Protein 9CDT (pdb70)

Nearest PDB structures (foldseek):
  4oq5-assembly3_C  TM=9.871E-01  e=4.484E-19  Homo sapiens
  5if4-assembly2_B  TM=9.761E-01  e=3.347E-19  Homo sapiens
  5c3f-assembly1_A  TM=9.828E-01  e=1.188E-18  Homo sapiens
  8svy-assembly1_A  TM=9.890E-01  e=1.843E-18  Escherichia coli
  4wmw-assembly1_A  TM=9.884E-01  e=2.721E-18  Escherichia coli K-12

Solvent-accessible surface area: 8380 Å² total; per-residue (Å²): 172,59,79,24,63,52,20,0,39,30,0,0,3,16,0,0,77,15,35,14,62,72,64,126,25,129,132,122,43,44,178,50,12,82,23,0,63,115,0,0,93,5,0,51,119,29,0,56,12,28,10,173,115,18,112,123,12,0,85,9,0,11,175,124,35,77,2,97,62,86,108,29,4,149,68,2,27,150,8,2,68,117,12,2,75,73,73,68,44,64,14,36,32,1,4,12,2,2,0,2,2,0,24,0,0,80,47,0,80,108,66,131,55,84,92,5,7,62,33,0,0,76,18,1,0,72,3,2,8,85,40,7,89,106,50,4,91,142,54,176,12,6,82,8,0,23,122,124,48,185,42,117,106,2,29,37,1,0,88,35,16,21,34,180,133,24

InterPro domains:
  IPR002475 Bcl2-like [PS50062] (213-314)
  IPR013281 Apoptosis regulator, Mcl-1 [PR01866] (236-252)
  IPR013281 Apoptosis regulator, Mcl-1 [PR01866] (253-266)
  IPR013281 Apoptosis regulator, Mcl-1 [PR01866] (268-283)
  IPR013281 Apoptosis regulator, Mcl-1 [PR01866] (322-335)
  IPR013281 Apoptosis regulator, Mcl-1 [PR01866] (337-350)
  IPR020717 Apoptosis regulator, Bcl-2, BH1 motif, conserved site [PS01080] (253-272)
  IPR020726 Apoptosis regulator, Bcl-2, BH2 motif, conserved site [PS01258] (305-316)
  IPR020728 Apoptosis regulator, Bcl-2, BH3 motif, conserved site [PS01259] (209-223)
  IPR026298 Bcl-2 family [PR01862] (246-258)
  IPR026298 Bcl-2 family [PR01862] (260-288)
  IPR026298 Bcl-2 family [PR01862] (289-313)
  IPR026298 Bcl-2 family [PTHR11256] (165-340)
  IPR026298 Bcl-2 family [cd06845] (175-318)
  IPR036834 Bcl-2-like superfamily [G3DSA:1.10.437.10] (170-319)
  IPR036834 Bcl-2-like superfamily [SSF56854] (117-348)
  IPR046371 Bcl-2, Bcl-2 homology region 1-3 [PF00452] (213-312)
  IPR046371 Bcl-2, Bcl-2 homology region 1-3 [SM00337] (213-312)

GO terms:
  GO:1903378 positive regulation of oxidative stress-induced neuron intrinsic apoptotic signaling pathway (P, IGI)
  GO:0005634 nucleus (C, IDA)
  GO:0005739 mitochondrion (C, IDA)
  GO:0016020 membrane (C, IDA)
  GO:0034097 response to cytokine (P, IDA)
  GO:0006974 DNA damage response (P, IMP)
  GO:0010507 negative regulation of autophagy (P, IMP)
  GO:0097192 extrinsic apoptotic signaling pathway in absence of ligand (P, IMP)
  GO:0005515 protein binding (F, IPI)
  GO:0005739 mitochondrion (C, HTP)
  GO:0005829 cytosol (C, TAS)
  GO:0043066 negative regulation of apoptotic process (P, IDA)
  GO:0051434 BH3 domain binding (F, IPI)
  GO:0043065 positive regulation of apoptotic process (P, IDA)
  GO:0097136 Bcl-2 family protein complex (C, IDA)
  GO:0005737 cytoplasm (C, TAS)
  GO:0005741 mitochondrial outer membrane (C, TAS)
  GO:0008320 transmembrane protein transporter activity (F, TAS)
  GO:2000811 negative regulation of anoikis (P, IMP)
  GO:2001240 negative regulation of extrinsic apoptotic signaling pathway in absence of ligand (P, IMP)

Structure (mmCIF, N/CA/C/O backbone):
data_9CDT
#
_entry.id   9CDT
#
_cell.length_a   52.484
_cell.length_b   75.366
_cell.length_c   43.371
_cell.angle_alpha   90.000
_cell.angle_beta   90.000
_cell.angle_gamma   90.000
#
_symmetry.space_group_name_H-M   'P 21 21 2'
#
loop_
_entity.id
_entity.type
_entity.pdbx_description
1 polymer 'Induced myeloid leukemia cell differentiation protein Mcl-1'
2 polymer 'MCB_D2 peptide'
3 water water
#
loop_
_atom_site.group_PDB
_atom_site.id
_atom_site.type_symbol
_atom_site.label_atom_id
_atom_site.label_alt_id
_atom_site.label_comp_id
_atom_site.label_asym_id
_atom_site.label_entity_id
_atom_site.label_seq_id
_atom_site.pdbx_PDB_ins_code
_atom_site.Cartn_x
_atom_site.Cartn_y
_atom_site.Cartn_z
_atom_site.occupancy
_atom_site.B_iso_or_equiv
_atom_site.auth_seq_id
_atom_site.auth_comp_id
_atom_site.auth_asym_id
_atom_site.auth_atom_id
_atom_site.pdbx_PDB_model_num
ATOM 1 N N . SER A 1 1 ? 2.04554 5.90225 4.14851 1.000 86.54160 0 SER A N 1
ATOM 2 C CA . SER A 1 1 ? 3.07548 6.93221 4.18876 1.000 83.78678 0 SER A CA 1
ATOM 3 C C . SER A 1 1 ? 3.33998 7.47979 2.79398 1.000 81.30549 0 SER A C 1
ATOM 4 O O . SER A 1 1 ? 4.45097 7.91406 2.48077 1.000 82.45492 0 SER A O 1
ATOM 7 N N . ASP A 1 2 ? 2.31342 7.45181 1.95521 1.000 81.12514 1 ASP A N 1
ATOM 8 C CA . ASP A 1 2 ? 2.39872 7.94871 0.58660 1.000 54.77496 1 ASP A CA 1
ATOM 9 C C . ASP A 1 2 ? 1.68356 9.29286 0.54529 1.000 53.59367 1 ASP A C 1
ATOM 10 O O . ASP A 1 2 ? 0.45910 9.35126 0.39379 1.000 58.02409 1 ASP A O 1
ATOM 15 N N . GLU A 1 3 ? 2.45256 10.37311 0.68547 1.000 62.35668 2 GLU A N 1
ATOM 16 C CA . GLU A 1 3 ? 1.85811 11.70510 0.68518 1.000 53.47440 2 GLU A CA 1
ATOM 17 C C . GLU A 1 3 ? 1.34276 12.07868 -0.69902 1.000 55.49738 2 GLU A C 1
ATOM 18 O O . GLU A 1 3 ? 0.26090 12.66603 -0.82529 1.000 58.28320 2 GLU A O 1
ATOM 24 N N . LEU A 1 4 ? 2.09822 11.75034 -1.75151 1.000 47.55308 3 LEU A N 1
ATOM 25 C CA . LEU A 1 4 ? 1.66461 12.11290 -3.09878 1.000 47.54075 3 LEU A CA 1
ATOM 26 C C . LEU A 1 4 ? 0.32122 11.47548 -3.42872 1.000 47.80006 3 LEU A C 1
ATOM 27 O O . LEU A 1 4 ? -0.59386 12.15304 -3.90907 1.000 44.36869 3 LEU A O 1
ATOM 32 N N . TYR A 1 5 ? 0.17440 10.17826 -3.14786 1.000 49.33242 4 TYR A N 1
ATOM 33 C CA . TYR A 1 5 ? -1.11637 9.52623 -3.33912 1.000 44.64073 4 TYR A CA 1
ATOM 34 C C . TYR A 1 5 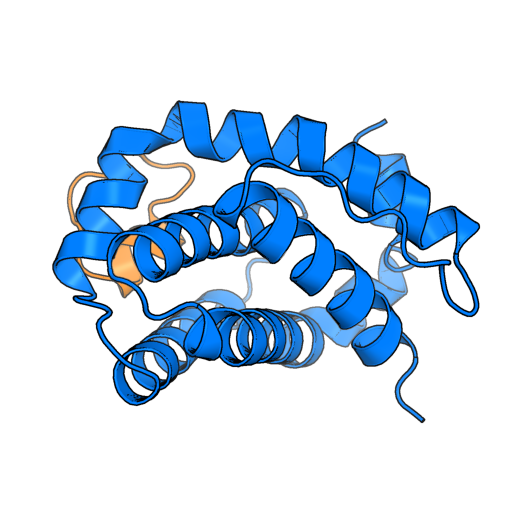? -2.19894 10.18389 -2.49099 1.000 46.33030 4 TYR A C 1
ATOM 35 O O . TYR A 1 5 ? -3.29651 10.46623 -2.98559 1.000 42.92865 4 TYR A O 1
ATOM 44 N N . ARG A 1 6 ? -1.90603 10.43561 -1.21029 1.000 47.35175 5 ARG A N 1
ATOM 45 C CA . ARG A 1 6 ? -2.90690 11.00748 -0.31160 1.000 49.40352 5 ARG A CA 1
ATOM 46 C C . ARG A 1 6 ? -3.39925 12.35875 -0.81493 1.000 56.11251 5 ARG A C 1
ATOM 47 O O . ARG A 1 6 ? -4.60933 12.59645 -0.90375 1.000 55.86337 5 ARG A O 1
ATOM 55 N N . GLN A 1 7 ? -2.47205 13.26305 -1.14265 1.000 52.00928 6 GLN A N 1
ATOM 56 C CA . GLN A 1 7 ? -2.87256 14.57620 -1.63513 1.000 48.40729 6 GLN A CA 1
ATOM 57 C C . GLN A 1 7 ? -3.59981 14.46403 -2.96976 1.000 46.38144 6 GLN A C 1
ATOM 58 O O . GLN A 1 7 ? -4.60632 15.14640 -3.19339 1.000 48.74840 6 GLN A O 1
ATOM 64 N N . SER A 1 8 ? -3.11421 13.59758 -3.86200 1.000 43.14405 7 SER A N 1
ATOM 65 C CA . SER A 1 8 ? -3.75066 13.44922 -5.16907 1.000 40.70339 7 SER A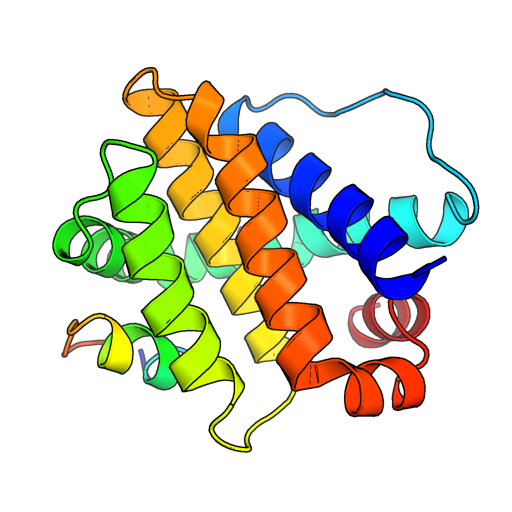 CA 1
ATOM 66 C C . SER A 1 8 ? -5.16845 12.90596 -5.03969 1.000 42.71358 7 SER A C 1
ATOM 67 O O . SER A 1 8 ? -6.08661 13.38330 -5.71787 1.000 40.97715 7 SER A O 1
ATOM 70 N N . LEU A 1 9 ? -5.36972 11.90738 -4.17613 1.000 41.55690 8 LEU A N 1
ATOM 71 C CA . LEU A 1 9 ? -6.71162 11.37672 -3.97004 1.000 49.33827 8 LEU A CA 1
ATOM 72 C C . LEU A 1 9 ? -7.64981 12.46317 -3.45900 1.000 49.41851 8 LEU A C 1
ATOM 73 O O . LEU A 1 9 ? -8.76147 12.63106 -3.97675 1.000 48.57622 8 LEU A O 1
ATOM 78 N N . GLU A 1 10 ? -7.20082 13.22457 -2.45626 1.000 44.46746 9 GLU A N 1
ATOM 79 C CA . GLU A 1 10 ? -8.02116 14.28340 -1.87303 1.000 46.38320 9 GLU A CA 1
ATOM 80 C C . GLU A 1 10 ? -8.48150 15.27854 -2.93043 1.000 50.74869 9 GLU A C 1
ATOM 81 O O . GLU A 1 10 ? -9.64081 15.70988 -2.92963 1.000 51.68404 9 GLU A O 1
ATOM 87 N N . ILE A 1 11 ? -7.58669 15.64868 -3.84511 1.000 42.71385 10 ILE A N 1
ATOM 88 C CA . ILE A 1 11 ? -7.94551 16.58095 -4.90775 1.000 51.87469 10 ILE A CA 1
ATOM 89 C C . ILE A 1 11 ? -8.91106 15.92919 -5.88963 1.000 45.43395 10 ILE A C 1
ATOM 90 O O . ILE A 1 11 ? -9.98279 16.47075 -6.17945 1.000 44.53651 10 ILE A O 1
ATOM 95 N N . ILE A 1 12 ? -8.55133 14.75132 -6.40474 1.000 47.40454 11 ILE A N 1
ATOM 96 C CA . ILE A 1 12 ? -9.31740 14.14163 -7.48856 1.000 44.53560 11 ILE A CA 1
ATOM 97 C C . ILE A 1 12 ? -10.70490 13.72414 -7.01017 1.000 44.81265 11 ILE A C 1
ATOM 98 O O . ILE A 1 12 ? -11.69567 13.87274 -7.73711 1.000 37.88435 11 ILE A O 1
ATOM 103 N N . SER A 1 13 ? -10.80888 13.20697 -5.78425 1.000 45.63161 12 SER A N 1
ATOM 104 C CA . SER A 1 13 ? -12.11811 12.79367 -5.29074 1.000 44.81340 12 SER A CA 1
ATOM 105 C C . SER A 1 13 ? -13.04300 13.99459 -5.14387 1.000 50.64040 12 SER A C 1
ATOM 106 O O . SER A 1 13 ? -14.18209 13.97277 -5.62128 1.000 48.42902 12 SER A O 1
ATOM 109 N N . ARG A 1 14 ? -12.55475 15.06539 -4.51106 1.000 55.52727 13 ARG A N 1
ATOM 110 C CA . ARG A 1 14 ? -13.37365 16.25919 -4.31986 1.000 46.30852 13 ARG A CA 1
ATOM 111 C C . ARG A 1 14 ? -13.86550 16.81970 -5.64998 1.000 52.40285 13 ARG A C 1
ATOM 112 O O . ARG A 1 14 ? -15.01702 17.25500 -5.75940 1.000 51.97814 13 ARG A O 1
ATOM 120 N N . TYR A 1 15 ? -13.00878 16.81978 -6.67384 1.000 44.07920 14 TYR A N 1
ATOM 121 C CA . TYR A 1 15 ? -13.44072 17.28653 -7.98695 1.000 45.34005 14 TYR A CA 1
ATOM 122 C C . TYR A 1 15 ? -14.54140 16.39836 -8.55143 1.000 50.82304 14 TYR A C 1
ATOM 123 O O . TYR A 1 15 ? -15.50878 16.89345 -9.14244 1.000 49.81828 14 TYR A O 1
ATOM 132 N N . LEU A 1 16 ? -14.42321 15.08248 -8.36219 1.000 48.94833 15 LEU A N 1
ATOM 133 C CA . LEU A 1 16 ? -15.36846 14.16711 -8.99035 1.000 49.15290 15 LEU A CA 1
ATOM 134 C C . LEU A 1 16 ? -16.75207 14.25865 -8.34893 1.000 47.75646 15 LEU A C 1
ATOM 135 O O . LEU A 1 16 ? -17.76273 14.27507 -9.06023 1.000 54.55749 15 LEU A O 1
ATOM 140 N N . ARG A 1 17 ? -16.82902 14.33553 -7.01362 1.000 50.14792 16 ARG A N 1
ATOM 141 C CA . ARG A 1 17 ? -18.14142 14.48621 -6.38211 1.000 55.00495 16 ARG A CA 1
ATOM 142 C C . ARG A 1 17 ? -18.74789 15.85153 -6.68311 1.000 56.32759 16 ARG A C 1
ATOM 143 O O . ARG A 1 17 ? -19.96855 15.97244 -6.84260 1.000 56.77116 16 ARG A O 1
ATOM 151 N N . GLU A 1 18 ? -17.91444 16.89192 -6.74798 1.000 51.07641 17 GLU A N 1
ATOM 152 C CA . GLU A 1 18 ? -18.41045 18.22535 -7.07138 1.000 56.81116 17 GLU A CA 1
ATOM 153 C C . GLU A 1 18 ? -19.07539 18.24525 -8.43823 1.000 57.68831 17 GLU A C 1
ATOM 154 O O . GLU A 1 18 ? -20.16824 18.79849 -8.60397 1.000 59.09349 17 GLU A O 1
ATOM 160 N N . GLN A 1 19 ? -18.41580 17.65584 -9.43593 1.000 51.90830 18 GLN A N 1
ATOM 161 C CA . GLN A 1 19 ? -18.98707 17.59767 -10.77445 1.000 57.64255 18 GLN A CA 1
ATOM 162 C C . GLN A 1 19 ? -20.22658 16.71402 -10.81650 1.000 58.98618 18 GLN A C 1
ATOM 163 O O . GLN A 1 19 ? -21.16190 16.99682 -11.57347 1.000 63.69382 18 GLN A O 1
ATOM 169 N N . ALA A 1 20 ? -20.26411 15.66165 -9.99763 1.000 59.03365 19 ALA A N 1
ATOM 170 C CA . ALA A 1 20 ? -21.39413 14.74024 -10.01799 1.000 62.41409 19 ALA A CA 1
ATOM 171 C C . ALA A 1 20 ? -22.62392 15.33000 -9.33831 1.000 57.93064 19 ALA A C 1
ATOM 172 O O . ALA A 1 20 ? -23.74041 15.19010 -9.84889 1.000 64.99064 19 ALA A O 1
ATOM 174 N N . THR A 1 21 ? -22.44504 15.98446 -8.18850 1.000 65.60896 20 THR A N 1
ATOM 175 C CA . THR A 1 21 ? -23.56887 16.49348 -7.41015 1.000 69.62436 20 THR A CA 1
ATOM 176 C C . THR A 1 21 ? -23.88822 17.95838 -7.67823 1.000 71.10985 20 THR A C 1
ATOM 177 O O . THR A 1 21 ? -24.98673 18.40745 -7.33119 1.000 85.88870 20 THR A O 1
ATOM 181 N N . GLY A 1 22 ? -22.96716 18.70947 -8.27678 1.000 66.94467 21 GLY A N 1
ATOM 182 C CA . GLY A 1 22 ? -23.19149 20.11764 -8.52803 1.000 69.52429 21 GLY A CA 1
ATOM 183 C C . GLY A 1 22 ? -23.02701 21.01722 -7.32466 1.000 73.59904 21 GLY A C 1
ATOM 184 O O . GLY A 1 22 ? -23.39756 22.19529 -7.39577 1.000 72.40026 21 GLY A O 1
ATOM 185 N N . ALA A 1 23 ? -22.48580 20.50376 -6.22293 1.000 72.31881 22 ALA A N 1
ATOM 186 C CA . ALA A 1 23 ? -22.29323 21.26821 -4.99967 1.000 74.58391 22 ALA A CA 1
ATOM 187 C C . ALA A 1 23 ? -20.83677 21.18285 -4.56653 1.000 74.46004 22 ALA A C 1
ATOM 188 O O . ALA A 1 23 ? -20.22769 20.10938 -4.61307 1.000 68.80327 22 ALA A O 1
ATOM 190 N N . LYS A 1 24 ? -20.28388 22.32000 -4.15146 1.000 80.92164 23 LYS A N 1
ATOM 191 C CA . LYS A 1 24 ? -18.90844 22.37009 -3.68290 1.000 81.85255 23 LYS A CA 1
ATOM 192 C C . LYS A 1 24 ? -18.75491 21.59625 -2.37617 1.000 88.29982 23 LYS A C 1
ATOM 193 O O . LYS A 1 24 ? -19.71679 21.36626 -1.63699 1.000 86.29367 23 LYS A O 1
ATOM 199 N N . ASP A 1 25 ? -17.51781 21.19802 -2.09416 1.000 96.80837 24 ASP A N 1
ATOM 200 C CA . ASP A 1 25 ? -17.18136 20.42735 -0.90169 1.000 97.17549 24 ASP A CA 1
ATOM 201 C C . ASP A 1 25 ? -16.50496 21.35467 0.09923 1.000 93.58443 24 ASP A C 1
ATOM 202 O O . ASP A 1 25 ? -15.35104 21.75127 -0.09556 1.000 98.79494 24 ASP A O 1
ATOM 207 N N . THR A 1 26 ? -17.22217 21.69826 1.16629 1.000 93.77085 25 THR A N 1
ATOM 208 C CA . THR A 1 26 ? -16.70276 22.57658 2.20516 1.000 94.38386 25 THR A CA 1
ATOM 209 C C . THR A 1 26 ? -15.95367 21.82115 3.29643 1.000 91.42600 25 THR A C 1
ATOM 210 O O . THR A 1 26 ? -15.54228 22.43721 4.28667 1.000 87.95632 25 THR A O 1
ATOM 214 N N . LYS A 1 27 ? -15.76528 20.51335 3.13821 1.000 95.91542 26 LYS A N 1
ATOM 215 C CA . LYS A 1 27 ? -15.09054 19.72948 4.16277 1.000 85.10922 26 LYS A CA 1
ATOM 216 C C . LYS A 1 27 ? -13.65052 20.20844 4.30475 1.000 84.57075 26 LYS A C 1
ATOM 217 O O . LYS A 1 27 ? -12.96381 20.40986 3.28823 1.000 79.60432 26 LYS A O 1
ATOM 223 N N . PRO A 1 28 ? -13.15270 20.40615 5.52472 1.000 76.67705 27 PRO A N 1
ATOM 224 C CA . PRO A 1 28 ? -11.85343 21.06349 5.70198 1.000 78.13295 27 PRO A CA 1
ATOM 225 C C . PRO A 1 28 ? -10.71361 20.28097 5.06691 1.000 88.84457 27 PRO A C 1
ATOM 226 O O . PRO A 1 28 ? -10.71742 19.04892 5.02311 1.000 88.08344 27 PRO A O 1
ATOM 230 N N . MET A 1 29 ? -9.72658 21.02613 4.57490 1.000 88.51400 28 MET A N 1
ATOM 231 C CA . MET A 1 29 ? -8.60360 20.44141 3.86141 1.000 90.02160 28 MET A CA 1
ATOM 232 C C . MET A 1 29 ? -7.64606 19.74703 4.82962 1.000 93.91477 28 MET A C 1
ATOM 233 O O . MET A 1 29 ? -7.68565 19.95264 6.04668 1.000 93.99060 28 MET A O 1
ATOM 238 N N . GLY A 1 30 ? -6.76451 18.92289 4.26572 1.000 102.44108 29 GLY A N 1
ATOM 239 C CA . GLY A 1 30 ? -5.85702 18.11522 5.05931 1.000 107.87048 29 GLY A CA 1
ATOM 240 C C . GLY A 1 30 ? -4.56202 18.79899 5.45457 1.000 112.70708 29 GLY A C 1
ATOM 241 O O . GLY A 1 30 ? -4.57656 19.87723 6.05889 1.000 112.79836 29 GLY A O 1
ATOM 242 N N . ARG A 1 31 ? -3.43149 18.17024 5.12386 1.000 117.68198 30 ARG A N 1
ATOM 243 C CA . ARG A 1 31 ? -2.12049 18.65472 5.54307 1.000 122.35934 30 ARG A CA 1
ATOM 244 C C . ARG A 1 31 ? -1.68946 19.86372 4.72211 1.000 119.27381 30 ARG A C 1
ATOM 245 O O . ARG A 1 31 ? -1.55697 20.96954 5.25709 1.000 113.64836 30 ARG A O 1
ATOM 253 N N . SER A 1 32 ? -1.45210 19.65877 3.42636 1.000 99.75860 31 SER A N 1
ATOM 254 C CA . SER A 1 32 ? -1.11651 20.74839 2.50750 1.000 100.61408 31 SER A CA 1
ATOM 255 C C . SER A 1 32 ? -2.38644 21.26935 1.82977 1.000 90.92755 31 SER A C 1
ATOM 256 O O . SER A 1 32 ? -2.55791 21.22082 0.61050 1.000 80.74923 31 SER A O 1
ATOM 259 N N . GLY A 1 33 ? -3.29328 21.77578 2.66711 1.000 88.17527 32 GLY A N 1
ATOM 260 C CA . GLY A 1 33 ? -4.57774 22.23298 2.16866 1.000 82.26613 32 GLY A CA 1
ATOM 261 C C . GLY A 1 33 ? -4.48540 23.45534 1.28046 1.000 76.47757 32 GLY A C 1
ATOM 262 O O . GLY A 1 33 ? -5.33512 23.65352 0.40718 1.000 78.80460 32 GLY A O 1
ATOM 263 N N . ALA A 1 34 ? -3.47225 24.29784 1.49603 1.000 72.14519 33 ALA A N 1
ATOM 264 C CA . ALA A 1 34 ? -3.27919 25.45862 0.63363 1.000 63.70001 33 ALA A CA 1
ATOM 265 C C . ALA A 1 34 ? -3.10178 25.03350 -0.82051 1.000 70.40300 33 ALA A C 1
ATOM 266 O O . ALA A 1 34 ? -3.82608 25.49724 -1.70878 1.000 61.85158 33 ALA A O 1
ATOM 268 N N . THR A 1 35 ? -2.15002 24.13321 -1.08248 1.000 68.10937 34 THR A N 1
ATOM 269 C CA . THR A 1 35 ? -1.94208 23.66161 -2.44881 1.000 59.84740 34 THR A CA 1
ATOM 270 C C . THR A 1 35 ? -3.15750 22.90515 -2.97116 1.000 63.58342 34 THR A C 1
ATOM 271 O O . THR A 1 35 ? -3.56763 23.10178 -4.12139 1.000 63.13987 34 THR A O 1
ATOM 275 N N . SER A 1 36 ? -3.74790 22.03910 -2.14363 1.000 65.17548 35 SER A N 1
ATOM 276 C CA . SER A 1 36 ? -4.89182 21.25415 -2.59578 1.000 60.58342 35 SER A CA 1
ATOM 277 C C . SER A 1 36 ? -6.07125 22.14956 -2.94966 1.000 59.12197 35 SER A C 1
ATOM 278 O O . SER A 1 36 ? -6.75232 21.92242 -3.95583 1.000 57.98869 35 SER A O 1
ATOM 281 N N . ARG A 1 37 ? -6.32498 23.17816 -2.13887 1.000 57.73927 36 ARG A N 1
ATOM 282 C CA . ARG A 1 37 ? -7.41627 24.09715 -2.44240 1.000 65.20866 36 ARG A CA 1
ATOM 283 C C . ARG A 1 37 ? -7.20010 24.78304 -3.78683 1.000 59.52504 36 ARG A C 1
ATOM 284 O O . ARG A 1 37 ? -8.12012 24.85684 -4.60990 1.000 57.07578 36 ARG A O 1
ATOM 292 N N . LYS A 1 38 ? -5.98530 25.28008 -4.03391 1.000 56.38832 37 LYS A N 1
ATOM 293 C CA . LYS A 1 38 ? -5.71580 25.97232 -5.28943 1.000 52.07390 37 LYS A CA 1
ATOM 294 C C . LYS A 1 38 ? -5.68752 25.01276 -6.47141 1.000 50.66740 37 LYS A C 1
ATOM 295 O O . LYS A 1 38 ? -6.07570 25.39486 -7.58150 1.000 52.95234 37 LYS A O 1
ATOM 301 N N . ALA A 1 39 ? -5.23905 23.77078 -6.26149 1.000 54.06365 38 ALA A N 1
ATOM 302 C CA . ALA A 1 39 ? -5.27968 22.78730 -7.34041 1.000 51.36512 38 ALA A CA 1
ATOM 303 C C . ALA A 1 39 ? -6.71452 22.43121 -7.69698 1.000 55.33290 38 ALA A C 1
ATOM 304 O O . ALA A 1 39 ? -7.04634 22.26049 -8.87728 1.000 50.47599 38 ALA A O 1
ATOM 306 N N . LEU A 1 40 ? -7.57761 22.31614 -6.68599 1.000 50.13610 39 LEU A N 1
ATOM 307 C CA . LEU A 1 40 ? -8.99252 22.07273 -6.93744 1.000 51.74481 39 LEU A CA 1
ATOM 308 C C . LEU A 1 40 ? -9.61492 23.23185 -7.70386 1.000 55.68734 39 LEU A C 1
ATOM 309 O O . LEU A 1 40 ? -10.41669 23.02333 -8.62249 1.000 52.32470 39 LEU A O 1
ATOM 314 N N . GLU A 1 41 ? -9.24954 24.46437 -7.34217 1.000 51.96800 40 GLU A N 1
ATOM 315 C CA . GLU A 1 41 ? -9.71247 25.63361 -8.08346 1.000 56.11361 40 GLU A CA 1
ATOM 316 C C . GLU A 1 41 ? -9.22681 25.60152 -9.52716 1.000 53.88153 40 GLU A C 1
ATOM 317 O O . GLU A 1 41 ? -9.99002 25.89673 -10.45590 1.000 50.38281 40 GLU A O 1
ATOM 323 N N . THR A 1 42 ? -7.95306 25.26119 -9.73354 1.000 41.45952 41 THR A N 1
ATOM 324 C CA . THR A 1 42 ? -7.43490 25.12509 -11.09069 1.000 52.91956 41 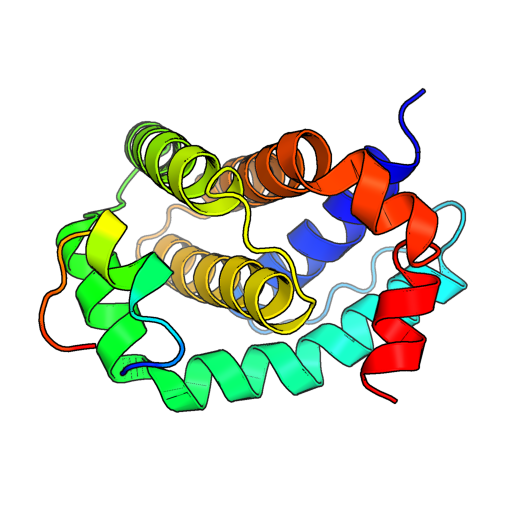THR A CA 1
ATOM 325 C C . THR A 1 42 ? -8.20344 24.06605 -11.87091 1.000 49.54332 41 THR A C 1
ATOM 326 O O . THR A 1 42 ? -8.54214 24.26846 -13.04354 1.000 50.93465 41 THR A O 1
ATOM 330 N N . LEU A 1 43 ? -8.48536 22.92675 -11.23505 1.000 47.30718 42 LEU A N 1
ATOM 331 C CA . LEU A 1 43 ? -9.21704 21.86350 -11.91265 1.000 46.09103 42 LEU A CA 1
ATOM 332 C C . LEU A 1 43 ? -10.58395 22.34761 -12.37737 1.000 53.26050 42 LEU A C 1
ATOM 333 O O . LEU A 1 43 ? -11.01827 22.02745 -13.48993 1.000 53.61630 42 LEU A O 1
ATOM 338 N N . ARG A 1 44 ? -11.26954 23.13615 -11.54390 1.000 52.99821 43 ARG A N 1
ATOM 339 C CA . ARG A 1 44 ? -12.57280 23.67026 -11.92869 1.000 53.58739 43 ARG A CA 1
ATOM 340 C C . ARG A 1 44 ? -12.49088 24.49237 -13.20633 1.000 56.48295 43 ARG A C 1
ATOM 341 O O . ARG A 1 44 ? -13.44458 24.51777 -13.99276 1.000 59.50980 43 ARG A O 1
ATOM 349 N N . ARG A 1 45 ? -11.36739 25.17336 -13.42446 1.000 60.99780 44 ARG A N 1
ATOM 350 C CA . ARG A 1 45 ? -11.19906 26.00421 -14.60984 1.000 55.50718 44 ARG A CA 1
ATOM 351 C C . ARG A 1 45 ? -10.84934 25.15644 -15.82996 1.000 54.96001 44 ARG A C 1
ATOM 352 O O . ARG A 1 45 ? -11.55948 25.18373 -16.84068 1.000 58.25767 44 ARG A O 1
ATOM 360 N N . VAL A 1 46 ? -9.76380 24.38151 -15.74603 1.000 49.99930 45 VAL A N 1
ATOM 361 C CA . VAL A 1 46 ? -9.29503 23.64106 -16.91560 1.000 43.68192 45 VAL A CA 1
ATOM 362 C C . VAL A 1 46 ? -10.09316 22.35390 -17.12813 1.000 48.09736 45 VAL A C 1
ATOM 363 O O . VAL A 1 46 ? -10.27041 21.91507 -18.27051 1.000 44.61959 45 VAL A O 1
ATOM 367 N N . GLY A 1 47 ? -10.58427 21.72724 -16.05634 1.000 42.15072 46 GLY A N 1
ATOM 368 C CA . GLY A 1 47 ? -11.34831 20.50130 -16.21702 1.000 42.69396 46 GLY A CA 1
ATOM 369 C C . GLY A 1 47 ? -12.71253 20.72568 -16.83509 1.000 42.84675 46 GLY A C 1
ATOM 370 O O . GLY A 1 47 ? -13.18271 19.90079 -17.62466 1.000 44.35259 46 GLY A O 1
ATOM 371 N N . ASP A 1 48 ? -13.37176 21.83310 -16.48466 1.000 45.60684 47 ASP A N 1
ATOM 372 C CA . ASP A 1 48 ? -14.66616 22.14177 -17.07978 1.000 52.15972 47 ASP A CA 1
ATOM 373 C C . ASP A 1 48 ? -14.53775 22.48843 -18.55854 1.000 54.08917 47 ASP A C 1
ATOM 374 O O . ASP A 1 48 ? -15.43515 22.16817 -19.34771 1.000 48.97360 47 ASP A O 1
ATOM 379 N N . GLY A 1 49 ? -13.44101 23.14165 -18.95091 1.000 43.08690 48 GLY A N 1
ATOM 380 C CA . GLY A 1 49 ? -13.25743 23.47280 -20.35466 1.000 42.58659 48 GLY A CA 1
ATOM 381 C C . GLY A 1 49 ? -12.99877 22.24879 -21.20864 1.000 41.63485 48 GLY A C 1
ATOM 382 O O . GLY A 1 49 ? -13.47740 22.15993 -22.34366 1.000 43.46343 48 GLY A O 1
ATOM 383 N N . VAL A 1 50 ? -12.23653 21.28854 -20.67702 1.000 37.94295 49 VAL A N 1
ATOM 384 C CA . VAL A 1 50 ? -11.97844 20.04144 -21.38947 1.000 40.94597 49 VAL A CA 1
ATOM 385 C C . VAL A 1 50 ? -13.27048 19.25717 -21.58401 1.000 42.17623 49 VAL A C 1
ATOM 386 O O . VAL A 1 50 ? -13.54040 18.73667 -22.67324 1.000 42.56641 49 VAL A O 1
ATOM 390 N N . GLN A 1 51 ? -14.09046 19.16354 -20.53520 1.000 39.57005 50 GLN A N 1
ATOM 391 C CA . GLN A 1 51 ? -15.35010 18.43617 -20.64310 1.000 45.35106 50 GLN A CA 1
ATOM 392 C C . GLN A 1 51 ? -16.29248 19.10660 -21.63136 1.000 40.84336 50 GLN A C 1
ATOM 393 O O . GLN A 1 51 ? -16.98652 18.42853 -22.39679 1.000 43.45597 50 GLN A O 1
ATOM 399 N N . ARG A 1 52 ? -16.34797 20.43955 -21.61650 1.000 43.38833 51 ARG A N 1
ATOM 400 C CA . ARG A 1 52 ? -17.18576 21.14448 -22.57961 1.000 49.61974 51 ARG A CA 1
ATOM 401 C C . ARG A 1 52 ? -16.66851 20.94733 -23.99823 1.000 45.28386 51 ARG A C 1
ATOM 402 O O . ARG A 1 52 ? -17.44573 20.64250 -24.91161 1.000 40.26146 51 ARG A O 1
ATOM 410 N N . ASN A 1 53 ? -15.35511 21.09853 -24.19128 1.000 33.52804 52 ASN A N 1
ATOM 411 C CA . ASN A 1 53 ? -14.76393 20.97228 -25.51907 1.000 40.78492 52 ASN A CA 1
ATOM 412 C C . ASN A 1 53 ? -15.00853 19.59785 -26.12430 1.000 47.86019 52 ASN A C 1
ATOM 413 O O . ASN A 1 53 ? -15.18155 19.48265 -27.34288 1.000 46.99239 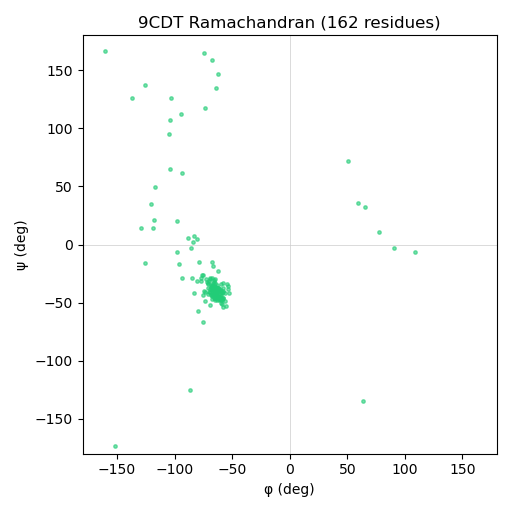52 ASN A O 1
ATOM 418 N N . HIS A 1 54 ? -15.03257 18.55064 -25.30188 1.000 39.12048 53 HIS A N 1
ATOM 419 C CA . HIS A 1 54 ? -15.10505 17.17549 -25.78164 1.000 42.22165 53 HIS A CA 1
ATOM 420 C C . HIS A 1 54 ? -16.34576 16.45524 -25.26958 1.000 41.25856 53 HIS A C 1
ATOM 421 O O . HIS A 1 54 ? -16.31334 15.24943 -25.00961 1.000 39.40289 53 HIS A O 1
ATOM 428 N N . GLU A 1 55 ? -17.46338 17.17534 -25.13185 1.000 33.84916 54 GLU A N 1
ATOM 429 C CA . GLU A 1 55 ? -18.66298 16.55207 -24.57841 1.000 38.18478 54 GLU A CA 1
ATOM 430 C C . GLU A 1 55 ? -19.13683 15.39483 -25.45088 1.000 42.91352 54 GLU A C 1
ATOM 431 O O . GLU A 1 55 ? -19.40570 14.29754 -24.94607 1.000 37.04128 54 GLU A O 1
ATOM 437 N N . THR A 1 56 ? -19.23058 15.61316 -26.76495 1.000 39.49162 55 THR A N 1
ATOM 438 C CA . THR A 1 56 ? -19.67084 14.54179 -27.65369 1.000 41.85479 55 THR A CA 1
ATOM 439 C C . THR A 1 56 ? -18.68644 13.38084 -27.65520 1.000 37.43062 55 THR A C 1
ATOM 440 O O . THR A 1 56 ? -19.09690 12.21442 -27.63513 1.000 37.38575 55 THR A O 1
ATOM 444 N N . ALA A 1 57 ? -17.38494 13.67528 -27.67309 1.000 35.12527 56 ALA A N 1
ATOM 445 C CA . ALA A 1 57 ? -16.39109 12.60614 -27.67162 1.000 35.55818 56 ALA A CA 1
ATOM 446 C C . ALA A 1 57 ? -16.36207 11.87435 -26.33484 1.000 40.82848 56 ALA A C 1
ATOM 447 O O . ALA A 1 57 ? -16.25483 10.64341 -26.30077 1.000 38.47796 56 ALA A O 1
ATOM 449 N N . PHE A 1 58 ? -16.45617 12.61058 -25.22376 1.000 36.31119 57 PHE A N 1
ATOM 450 C CA . PHE A 1 58 ? -16.50271 11.96090 -23.91734 1.000 38.53685 57 PHE A CA 1
ATOM 451 C C . PHE A 1 58 ? -17.71438 11.05077 -23.80744 1.000 43.09681 57 PHE A C 1
ATOM 452 O O . PHE A 1 58 ? -17.62171 9.94645 -23.25996 1.000 42.83101 57 PHE A O 1
ATOM 460 N N . GLN A 1 59 ? -18.86002 11.49610 -24.33232 1.000 37.84012 58 GLN A N 1
ATOM 461 C CA . GLN A 1 59 ? -20.05977 10.66678 -24.30890 1.000 43.60266 58 GLN A CA 1
ATOM 462 C C . GLN A 1 59 ? -19.87370 9.39896 -25.13117 1.000 43.02355 58 GLN A C 1
ATOM 463 O O . GLN A 1 59 ? -20.25385 8.30733 -24.69188 1.000 39.26419 58 GLN A O 1
ATOM 469 N N . GLY A 1 60 ? -19.29271 9.52098 -26.32575 1.000 37.44654 59 GLY A N 1
ATOM 470 C CA . GLY A 1 60 ? -19.06310 8.34278 -27.14286 1.000 43.75341 59 GLY A CA 1
ATOM 471 C C . GLY A 1 60 ? -18.11654 7.35406 -26.49347 1.000 41.22750 59 GLY A C 1
ATOM 472 O O . GLY A 1 60 ? -18.27999 6.14066 -26.64388 1.000 40.56031 59 GLY A O 1
ATOM 473 N N . MET A 1 61 ? -17.11963 7.85472 -25.76033 1.000 43.97583 60 MET A N 1
ATOM 474 C CA . MET A 1 61 ? -16.22166 6.96832 -25.03059 1.000 41.98309 60 MET A CA 1
ATOM 475 C C . MET A 1 61 ? -16.94915 6.28121 -23.88600 1.000 45.04575 60 MET A C 1
ATOM 476 O O . MET A 1 61 ? -16.78112 5.07616 -23.67094 1.000 40.84261 60 MET A O 1
ATOM 481 N N . LEU A 1 62 ? -17.76398 7.03398 -23.14405 1.000 38.10693 61 LEU A N 1
ATOM 482 C CA . LEU A 1 62 ? -18.51322 6.45684 -22.03406 1.000 48.35787 61 LEU A CA 1
ATOM 483 C C . LEU A 1 62 ? -19.51213 5.41523 -22.52414 1.000 43.90523 61 LEU A C 1
ATOM 484 O O . LEU A 1 62 ? -19.72296 4.39037 -21.86470 1.000 54.01506 61 LEU A O 1
ATOM 489 N N . ARG A 1 63 ? -20.12545 5.65217 -23.68644 1.000 53.26637 62 ARG A N 1
ATOM 490 C CA . ARG A 1 63 ? -21.08935 4.69519 -24.21889 1.000 53.02394 62 ARG A CA 1
ATOM 491 C C . ARG A 1 63 ? -20.40469 3.39141 -24.61860 1.000 55.04843 62 ARG A C 1
ATOM 492 O O . ARG A 1 63 ? -20.98156 2.30763 -24.46562 1.000 54.52306 62 ARG A O 1
ATOM 500 N N . LYS A 1 64 ? -19.17114 3.47147 -25.13214 1.000 53.05959 63 LYS A N 1
ATOM 501 C CA . LYS A 1 64 ? -18.44386 2.26008 -25.49802 1.000 50.82128 63 LYS A CA 1
ATOM 502 C C . LYS A 1 64 ? -17.88794 1.52459 -24.28518 1.000 53.69986 63 LYS A C 1
ATOM 503 O O . LYS A 1 64 ? -17.70481 0.30396 -24.34758 1.000 50.31698 63 LYS A O 1
ATOM 509 N N . LEU A 1 65 ? -17.62976 2.23831 -23.18672 1.000 46.72271 64 LEU A N 1
ATOM 510 C CA . LEU A 1 65 ? -17.18342 1.61312 -21.94746 1.000 45.67729 64 LEU A CA 1
ATOM 511 C C . LEU A 1 65 ? -18.32764 0.94612 -21.19730 1.000 53.92557 64 LEU A C 1
ATOM 512 O O . LEU A 1 65 ? -18.10366 -0.05264 -20.50538 1.000 61.35903 64 LEU A O 1
ATOM 517 N N . ASP A 1 66 ? -19.53964 1.49055 -21.30892 1.000 55.97408 65 ASP A N 1
ATOM 518 C CA . ASP A 1 66 ? -20.74283 0.95256 -20.67197 1.000 60.57841 65 ASP A CA 1
ATOM 519 C C . ASP A 1 66 ? -20.51158 0.70202 -19.17860 1.000 58.81362 65 ASP A C 1
ATOM 520 O O . ASP A 1 66 ? -20.42359 -0.43114 -18.70859 1.000 68.86500 65 ASP A O 1
ATOM 525 N N . ILE A 1 67 ? -20.42058 1.80649 -18.44280 1.000 58.30880 66 ILE A N 1
ATOM 526 C CA . ILE A 1 67 ? -20.12428 1.77135 -17.01479 1.000 55.33203 66 ILE A CA 1
ATOM 527 C C . ILE A 1 67 ? -21.44102 1.79778 -16.24670 1.000 64.17616 66 ILE A C 1
ATOM 528 O O . ILE A 1 67 ? -22.15914 2.80060 -16.25955 1.000 70.70505 66 ILE A O 1
ATOM 533 N N . LYS A 1 68 ? -21.75684 0.69009 -15.56950 1.000 62.85006 67 LYS A N 1
ATOM 534 C CA . LYS A 1 68 ? -22.96111 0.59170 -14.75909 1.000 66.37364 67 LYS A CA 1
ATOM 535 C C . LYS A 1 68 ? -22.70693 0.17557 -13.31722 1.000 71.97100 67 LYS A C 1
ATOM 536 O O . LYS A 1 68 ? -23.60203 0.35045 -12.48281 1.000 76.71739 67 LYS A O 1
ATOM 542 N N . ASN A 1 69 ? -21.53094 -0.35981 -12.99768 1.000 64.91522 68 ASN A N 1
ATOM 543 C CA . ASN A 1 69 ? -21.24708 -0.84363 -11.65195 1.000 70.83661 68 ASN A CA 1
ATOM 544 C C . ASN A 1 69 ? -19.74856 -0.73302 -11.39252 1.000 66.22585 68 ASN A C 1
ATOM 545 O O . ASN A 1 69 ? -18.99375 -0.19971 -12.21072 1.000 61.76375 68 ASN A O 1
ATOM 550 N N . GLU A 1 70 ? -19.31708 -1.26802 -10.24885 1.000 68.53217 69 GLU A N 1
ATOM 551 C CA . GLU A 1 70 ? -17.91891 -1.16251 -9.84972 1.000 70.03599 69 GLU A CA 1
ATOM 552 C C . GLU A 1 70 ? -17.01156 -2.02031 -10.72498 1.000 70.66397 69 GLU A C 1
ATOM 553 O O . GLU A 1 70 ? -15.85365 -1.65539 -10.95943 1.000 63.21941 69 GLU A O 1
ATOM 559 N N . ASP A 1 71 ? -17.51564 -3.15292 -11.22093 1.000 66.26296 70 ASP A N 1
ATOM 560 C CA . ASP A 1 71 ? -16.70478 -4.01531 -12.07506 1.000 65.99875 70 ASP A CA 1
ATOM 561 C C . ASP A 1 71 ? -16.43011 -3.37997 -13.43374 1.000 64.92765 70 ASP A C 1
ATOM 562 O O . ASP A 1 71 ? -15.40213 -3.67467 -14.05473 1.000 65.96633 70 ASP A O 1
ATOM 567 N N . ASP A 1 72 ? -17.33371 -2.52395 -13.92030 1.000 61.09878 71 ASP A N 1
ATOM 568 C CA . ASP A 1 72 ? -17.05185 -1.78907 -15.14972 1.000 61.02269 71 ASP A CA 1
ATOM 569 C C . ASP A 1 72 ? -16.00385 -0.71201 -14.91699 1.000 55.63427 71 ASP A C 1
ATOM 570 O O . ASP A 1 72 ? -15.22278 -0.39828 -15.82245 1.000 53.22911 71 ASP A O 1
ATOM 575 N N . VAL A 1 73 ? -15.97653 -0.13778 -13.71371 1.000 56.05573 72 VAL A N 1
ATOM 576 C CA . VAL A 1 73 ? -14.92726 0.80972 -13.35683 1.000 53.99842 72 VAL A CA 1
ATOM 577 C C . VAL A 1 73 ? -13.56616 0.12436 -13.39491 1.000 58.74607 72 VAL A C 1
ATOM 578 O O . VAL A 1 73 ? -12.56444 0.71689 -13.81734 1.000 56.18989 72 VAL A O 1
ATOM 582 N N . LYS A 1 74 ? -13.51523 -1.14334 -12.97515 1.000 55.59234 73 LYS A N 1
ATOM 583 C CA . LYS A 1 74 ? -12.26329 -1.89294 -12.99854 1.000 56.39832 73 LYS A CA 1
ATOM 584 C C . LYS A 1 74 ? -11.74621 -2.06371 -14.42211 1.000 58.71387 73 LYS A C 1
ATOM 585 O O . LYS A 1 74 ? -10.53715 -1.97831 -14.66659 1.000 57.75717 73 LYS A O 1
ATOM 591 N N . SER A 1 75 ? -12.64524 -2.31349 -15.37643 1.000 63.13159 74 SER A N 1
ATOM 592 C CA . SER A 1 75 ? -12.22262 -2.41571 -16.76893 1.000 61.45673 74 SER A CA 1
ATOM 593 C C . SER A 1 75 ? -11.70787 -1.08176 -17.29416 1.000 58.83854 74 SER A C 1
ATOM 594 O O . SER A 1 75 ? -10.83725 -1.05334 -18.17197 1.000 54.11565 74 SER A O 1
ATOM 597 N N . LEU A 1 76 ? -12.23368 0.03127 -16.77593 1.000 57.58800 75 LEU A N 1
ATOM 598 C CA . LEU A 1 76 ? -11.69886 1.33724 -17.14429 1.000 46.79653 75 LEU A CA 1
ATOM 599 C C . LEU A 1 76 ? -10.27754 1.51449 -16.62353 1.000 49.23963 75 LEU A C 1
ATOM 600 O O . LEU A 1 76 ? -9.41112 2.02387 -17.34245 1.000 52.26624 75 LEU A O 1
ATOM 605 N N . SER A 1 77 ? -10.02311 1.09728 -15.37715 1.000 50.45404 76 SER A N 1
ATOM 606 C CA . SER A 1 77 ? -8.68071 1.18135 -14.80447 1.000 47.92519 76 SER A CA 1
ATOM 607 C C . SER A 1 77 ? -7.64793 0.51889 -15.70310 1.000 42.84386 76 SER A C 1
ATOM 608 O O . SER A 1 77 ? -6.54015 1.03739 -15.87477 1.000 43.81498 76 SER A O 1
ATOM 611 N N . ARG A 1 78 ? -7.99116 -0.63906 -16.27084 1.000 44.07786 77 ARG A N 1
ATOM 612 C CA . ARG A 1 78 ? -7.09509 -1.31654 -17.20221 1.000 52.40697 77 ARG A CA 1
ATOM 613 C C . ARG A 1 78 ? -6.71461 -0.39848 -18.35885 1.000 46.19978 77 ARG A C 1
ATOM 614 O O . ARG A 1 78 ? -5.53241 -0.25105 -18.68899 1.000 49.42896 77 ARG A O 1
ATOM 622 N N . VAL A 1 79 ? -7.70972 0.23957 -18.97757 1.000 46.95209 78 VAL A N 1
ATOM 623 C CA . VAL A 1 79 ? -7.45029 1.12211 -20.11229 1.000 49.24112 78 VAL A CA 1
ATOM 624 C C . VAL A 1 79 ? -6.60650 2.31918 -19.68629 1.000 42.98062 78 VAL A C 1
ATOM 625 O O . VAL A 1 79 ? -5.63394 2.68219 -20.36028 1.000 47.12942 78 VAL A O 1
ATOM 629 N N . MET A 1 80 ? -6.96793 2.95103 -18.56648 1.000 41.20582 79 MET A N 1
ATOM 630 C CA . MET A 1 80 ? -6.23294 4.11802 -18.08571 1.000 46.88171 79 MET A CA 1
ATOM 631 C C . MET A 1 80 ? -4.76335 3.80173 -17.85474 1.000 44.83982 79 MET A C 1
ATOM 632 O O . MET A 1 80 ? -3.88760 4.57388 -18.26070 1.000 44.52551 79 MET A O 1
ATOM 637 N N . ILE A 1 81 ? -4.46923 2.67817 -17.19372 1.000 36.69667 80 ILE A N 1
ATOM 638 C CA . ILE A 1 81 ? -3.08084 2.37013 -16.88070 1.000 42.09352 80 ILE A CA 1
ATOM 639 C C . ILE A 1 81 ? -2.29424 2.03886 -18.14152 1.000 45.85792 80 ILE A C 1
ATOM 640 O O . ILE A 1 81 ? -1.09632 2.33346 -18.21024 1.000 41.71412 80 ILE A O 1
ATOM 645 N N . HIS A 1 82 ? -2.94841 1.48504 -19.16653 1.000 37.63761 81 HIS A N 1
ATOM 646 C CA . HIS A 1 82 ? -2.24548 1.17270 -20.40599 1.000 44.60701 81 HIS A CA 1
ATOM 647 C C . HIS A 1 82 ? -1.81461 2.44595 -21.12895 1.000 37.57396 81 HIS A C 1
ATOM 648 O O . HIS A 1 82 ? -0.66134 2.56190 -21.55556 1.000 36.60333 81 HIS A O 1
ATOM 655 N N . VAL A 1 83 ? -2.7195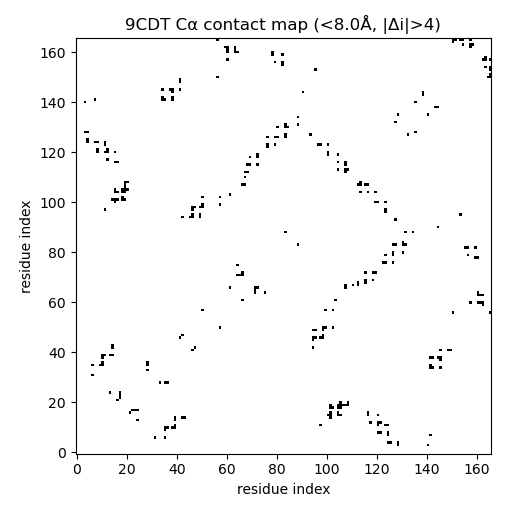9 3.42177 -21.26294 1.000 38.41311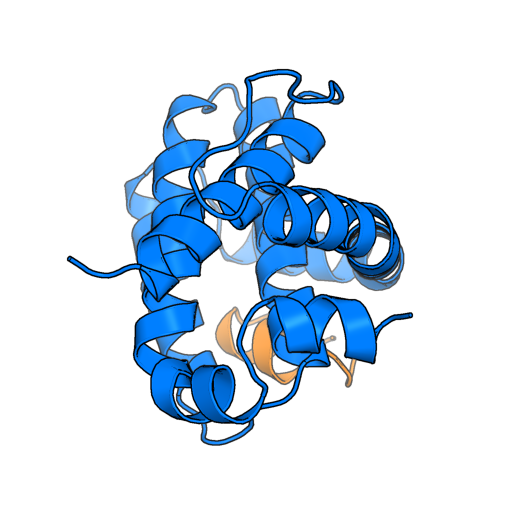 82 VAL A N 1
ATOM 656 C CA . VAL A 1 83 ? -2.37392 4.62605 -22.01729 1.000 37.72773 82 VAL A CA 1
ATOM 657 C C . VAL A 1 83 ? -1.49830 5.56061 -21.20277 1.000 41.91363 82 VAL A C 1
ATOM 658 O O . VAL A 1 83 ? -0.71807 6.32889 -21.77273 1.000 43.18581 82 VAL A O 1
ATOM 662 N N . PHE A 1 84 ? -1.61804 5.54511 -19.87816 1.000 33.95611 83 PHE A N 1
ATOM 663 C CA . PHE A 1 84 ? -0.74730 6.38319 -19.06791 1.000 38.75022 83 PHE A CA 1
ATOM 664 C C . PHE A 1 84 ? 0.62793 5.77107 -18.85520 1.000 43.85976 83 PHE A C 1
ATOM 665 O O . PHE A 1 84 ? 1.43693 6.34349 -18.11649 1.000 44.99023 83 PHE A O 1
ATOM 673 N N . SER A 1 85 ? 0.91140 4.63138 -19.48547 1.000 37.41358 84 SER A N 1
ATOM 674 C CA . SER A 1 85 ? 2.24688 4.05033 -19.48985 1.000 33.93056 84 SER A CA 1
ATOM 675 C C . SER A 1 85 ? 2.82086 3.96265 -20.90063 1.000 36.89210 84 SER A C 1
ATOM 676 O O . SER A 1 85 ? 3.73396 3.17115 -21.14420 1.000 37.85326 84 SER A O 1
ATOM 679 N N . ASP A 1 86 ? 2.31183 4.76458 -21.83479 1.000 42.39639 85 ASP A N 1
ATOM 680 C CA . ASP A 1 86 ? 2.77707 4.73043 -23.21578 1.000 41.27119 85 ASP A CA 1
ATOM 681 C C . ASP A 1 86 ? 4.02447 5.57679 -23.44807 1.000 43.01830 85 ASP A C 1
ATOM 682 O O . ASP A 1 86 ? 4.48767 5.67348 -24.58872 1.000 42.27031 85 ASP A O 1
ATOM 687 N N . GLY A 1 87 ? 4.57431 6.19505 -22.40483 1.000 42.30631 86 GLY A N 1
ATOM 688 C CA . GLY A 1 87 ? 5.79095 6.96581 -22.52874 1.000 48.45931 86 GLY A CA 1
ATOM 689 C C . GLY A 1 87 ? 5.59933 8.43313 -22.84473 1.000 35.22911 86 GLY A C 1
ATOM 690 O O . GLY A 1 87 ? 6.59260 9.16614 -22.92603 1.000 44.52408 86 GLY A O 1
ATOM 691 N N . VAL A 1 88 ? 4.36534 8.88662 -23.03469 1.000 39.71857 87 VAL A N 1
ATOM 692 C CA . VAL A 1 88 ? 4.06887 10.29758 -23.24686 1.000 43.66051 87 VAL A CA 1
ATOM 693 C C . VAL A 1 88 ? 3.49561 10.86305 -21.95778 1.000 37.75521 87 VAL A C 1
ATOM 694 O O . VAL A 1 88 ? 2.52012 10.32930 -21.41582 1.000 39.22894 87 VAL A O 1
ATOM 698 N N . THR A 1 89 ? 4.10204 11.93894 -21.46353 1.000 35.20668 88 THR A N 1
ATOM 699 C CA . THR A 1 89 ? 3.69000 12.55733 -20.21315 1.000 36.12265 88 THR A CA 1
ATOM 700 C C . THR A 1 89 ? 3.68839 14.06652 -20.37610 1.000 34.51576 88 THR A C 1
ATOM 701 O O . THR A 1 89 ? 4.69405 14.64764 -20.79493 1.000 35.80478 88 THR A O 1
ATOM 705 N N . ASN A 1 90 ? 2.55664 14.68835 -20.05321 1.000 35.17603 89 ASN A N 1
ATOM 706 C CA . ASN A 1 90 ? 2.45807 16.13907 -19.96337 1.000 38.70066 89 ASN A CA 1
ATOM 707 C C . ASN A 1 90 ? 1.22991 16.48157 -19.13085 1.000 27.92045 89 ASN A C 1
ATOM 708 O O . ASN A 1 90 ? 0.37643 15.62846 -18.87354 1.000 31.86813 89 ASN A O 1
ATOM 713 N N . TRP A 1 91 ? 1.14440 17.74835 -18.72237 1.000 30.66010 90 TRP A N 1
ATOM 714 C CA . TRP A 1 91 ? 0.05748 18.16476 -17.83884 1.000 33.28879 90 TRP A CA 1
ATOM 715 C C . TRP A 1 91 ? -1.29816 18.07558 -18.52666 1.000 33.09200 90 TRP A C 1
ATOM 716 O O . TRP A 1 91 ? -2.30769 17.81038 -17.86550 1.000 31.31146 90 TRP A O 1
ATOM 727 N N . GLY A 1 92 ? -1.34521 18.30720 -19.84108 1.000 34.65792 91 GLY A N 1
ATOM 728 C CA . GLY A 1 92 ? -2.61807 18.26509 -20.54535 1.000 30.23779 91 GLY A CA 1
ATOM 729 C C . GLY A 1 92 ? -3.27389 16.89910 -20.49634 1.000 30.26883 91 GLY A C 1
ATOM 730 O O . GLY A 1 92 ? -4.49542 16.79258 -20.38384 1.000 32.33801 91 GLY A O 1
ATOM 731 N N . ARG A 1 93 ? -2.47501 15.83152 -20.58235 1.000 28.06849 92 ARG A N 1
ATOM 732 C CA . ARG A 1 93 ? -3.03355 14.48635 -20.48398 1.000 35.51616 92 ARG A CA 1
ATOM 733 C C . ARG A 1 93 ? -3.57535 14.21300 -19.08627 1.000 30.74484 92 ARG A C 1
ATOM 734 O O . ARG A 1 93 ? -4.62514 13.58004 -18.93600 1.000 28.35302 92 ARG A O 1
ATOM 742 N N . ILE A 1 94 ? -2.87087 14.67863 -18.05428 1.000 30.13516 93 ILE A N 1
ATOM 743 C CA . ILE A 1 94 ? -3.33700 14.48122 -16.68459 1.000 32.04366 93 ILE A CA 1
ATOM 744 C C . ILE A 1 94 ? -4.67371 15.18468 -16.46316 1.000 27.02189 93 ILE A C 1
ATOM 745 O O . ILE A 1 94 ? -5.60386 14.61019 -15.88589 1.000 33.30101 93 ILE A O 1
ATOM 750 N N . VAL A 1 95 ? -4.80003 16.42727 -16.93688 1.000 33.54312 94 VAL A N 1
ATOM 751 C CA . VAL A 1 95 ? -6.07354 17.14294 -16.84963 1.000 33.62222 94 VAL A CA 1
ATOM 752 C C . VAL A 1 95 ? -7.16849 16.38128 -17.58976 1.000 33.51760 94 VAL A C 1
ATOM 753 O O . VAL A 1 95 ? -8.27240 16.18183 -17.06795 1.000 30.82696 94 VAL A O 1
ATOM 757 N N . THR A 1 96 ? -6.87573 15.94201 -18.81782 1.000 36.63776 95 THR A N 1
ATOM 758 C CA . THR A 1 96 ? -7.86552 15.21249 -19.60772 1.000 33.80474 95 THR A CA 1
ATOM 759 C C . THR A 1 96 ? -8.33269 13.949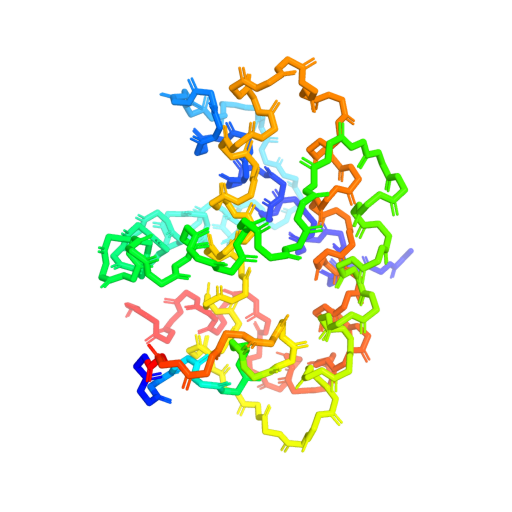75 -18.89102 1.000 31.02064 95 THR A C 1
ATOM 760 O O . THR A 1 96 ? -9.52680 13.62752 -18.89872 1.000 41.90974 95 THR A O 1
ATOM 764 N N . LEU A 1 97 ? -7.40590 13.21943 -18.26721 1.000 33.79285 96 LEU A N 1
ATOM 765 C CA . LEU A 1 97 ? -7.78105 11.99760 -17.56193 1.000 29.82998 96 LEU A CA 1
ATOM 766 C C . LEU A 1 97 ? -8.71360 12.30182 -16.39367 1.000 31.50786 96 LEU A C 1
ATOM 767 O O . LEU A 1 97 ? -9.74743 11.64366 -16.22432 1.000 35.22220 96 LEU A O 1
ATOM 772 N N . ILE A 1 98 ? -8.36794 13.29439 -15.57357 1.000 35.04902 97 ILE A N 1
ATOM 773 C CA . ILE A 1 98 ? -9.25119 13.64093 -14.46397 1.000 35.10352 97 ILE A CA 1
ATOM 774 C C . ILE A 1 98 ? -10.56828 14.19855 -14.98520 1.000 37.04663 97 ILE A C 1
ATOM 775 O O . ILE A 1 98 ? -11.63500 13.89963 -14.43493 1.000 35.08529 97 ILE A O 1
ATOM 780 N N . SER A 1 99 ? -10.52406 14.98645 -16.06482 1.000 37.75512 98 SER A N 1
ATOM 781 C CA . SER A 1 99 ? -11.74664 15.54481 -16.63746 1.000 36.97987 98 SER A CA 1
ATOM 782 C C . SER A 1 99 ? -12.69859 14.44548 -17.09082 1.000 39.88401 98 SER A C 1
ATOM 783 O O . SER A 1 99 ? -13.90408 14.50565 -16.82285 1.000 39.72757 98 SER A O 1
ATOM 786 N N . PHE A 1 100 ? -12.17789 13.43077 -17.78655 1.000 31.14159 99 PHE A N 1
ATOM 787 C CA . PHE A 1 100 ? -13.03182 12.31550 -18.17948 1.000 36.19268 99 PHE A CA 1
ATOM 788 C C . PHE A 1 100 ? -13.53534 11.55090 -16.96365 1.000 40.90983 99 PHE A C 1
ATOM 789 O O . PHE A 1 100 ? -14.65102 11.01914 -16.98215 1.000 39.27355 99 PHE A O 1
ATOM 797 N N . GLY A 1 101 ? -12.73042 11.47899 -15.90256 1.000 37.92028 100 GLY A N 1
ATOM 798 C CA . GLY A 1 101 ? -13.21255 10.88329 -14.66885 1.000 36.24617 100 GLY A CA 1
ATOM 799 C C . GLY A 1 101 ? -14.40454 11.62764 -14.09790 1.000 36.26177 100 GLY A C 1
ATOM 800 O O . GLY A 1 101 ? -15.36695 11.01370 -13.63360 1.000 41.90243 100 GLY A O 1
ATOM 801 N N . ALA A 1 102 ? -14.35513 12.96198 -14.12476 1.000 36.64154 101 ALA A N 1
ATOM 802 C CA . ALA A 1 102 ? -15.50702 13.75319 -13.70532 1.000 41.38255 101 ALA A CA 1
ATOM 803 C C . ALA A 1 102 ? -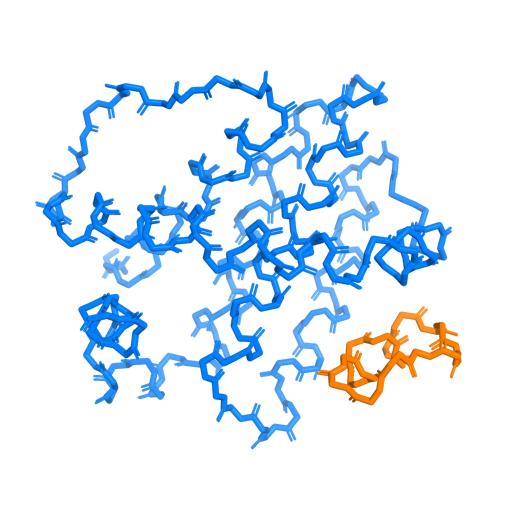16.70106 13.50361 -14.61719 1.000 45.31000 101 ALA A C 1
ATOM 804 O O . ALA A 1 102 ? -17.84322 13.42402 -14.14848 1.000 45.53904 101 ALA A O 1
ATOM 806 N N . PHE A 1 103 ? -16.45327 13.36636 -15.92240 1.000 42.40091 102 PHE A N 1
ATOM 807 C CA . PHE A 1 103 ? -17.52665 13.03159 -16.85275 1.000 42.60350 102 PHE A CA 1
ATOM 808 C C . PHE A 1 103 ? -18.17739 11.70535 -16.47798 1.000 39.43724 102 PHE A C 1
ATOM 809 O O . PHE A 1 103 ? -19.40690 11.59639 -16.42409 1.000 45.44148 102 PHE A O 1
ATOM 817 N N . VAL A 1 104 ? -17.36087 10.68379 -16.20869 1.000 33.58104 103 VAL A N 1
ATOM 818 C CA . VAL A 1 104 ? -17.89228 9.38566 -15.80811 1.000 43.39703 103 VAL A CA 1
ATOM 819 C C . VAL A 1 104 ? -18.62393 9.49444 -14.47469 1.000 42.59436 103 VAL A C 1
ATOM 820 O O . VAL A 1 104 ? -19.67151 8.86809 -14.27293 1.000 41.01148 103 VAL A O 1
ATOM 824 N N . ALA A 1 105 ? -18.09261 10.29827 -13.54950 1.000 38.73885 104 ALA A N 1
ATOM 825 C CA . ALA A 1 105 ? -18.72407 10.44147 -12.23962 1.000 44.79907 104 ALA A CA 1
ATOM 826 C C . ALA A 1 105 ? -20.10445 11.08359 -12.35335 1.000 48.13801 104 ALA A C 1
ATOM 827 O O . ALA A 1 105 ? -21.02266 10.73545 -11.60143 1.000 44.31864 104 ALA A O 1
ATOM 829 N N . LYS A 1 106 ? -20.26760 12.03610 -13.27920 1.000 50.81876 105 LYS A N 1
ATOM 830 C CA . LYS A 1 106 ? -21.59281 12.59565 -13.53991 1.000 50.86846 105 LYS A CA 1
ATOM 831 C C . LYS A 1 106 ? -22.56133 11.51894 -14.01358 1.000 50.07612 105 LYS A C 1
ATOM 832 O O . LYS A 1 106 ? -23.74360 11.52808 -13.64711 1.000 51.11397 105 LYS A O 1
ATOM 838 N N . HIS A 1 107 ? -22.07971 10.59242 -14.84621 1.000 47.75849 106 HIS A N 1
ATOM 839 C CA . HIS A 1 107 ? -22.93888 9.52504 -15.34612 1.000 49.18402 106 HIS A CA 1
ATOM 840 C C . HIS A 1 107 ? -23.34948 8.57860 -14.22627 1.000 52.28283 106 HIS A C 1
ATOM 841 O O . HIS A 1 107 ? -24.50827 8.15345 -14.16256 1.000 53.67827 106 HIS A O 1
ATOM 848 N N . LEU A 1 108 ? -22.41445 8.24650 -13.33037 1.000 51.78589 107 LEU A N 1
ATOM 849 C CA . LEU A 1 108 ? -22.72952 7.35693 -12.21631 1.000 53.12299 107 LEU A CA 1
ATOM 850 C C . LEU A 1 108 ? -23.78878 7.96192 -11.30500 1.000 55.16866 107 LEU A C 1
ATOM 851 O O . LEU A 1 108 ? -24.64427 7.24410 -10.77483 1.000 56.25032 107 LEU A O 1
ATOM 856 N N . LYS A 1 109 ? -23.73723 9.28022 -11.09559 1.000 55.22097 108 LYS A N 1
ATOM 857 C CA . LYS A 1 109 ? -24.77609 9.94688 -10.31406 1.000 58.05319 108 LYS A CA 1
ATOM 858 C C . LYS A 1 109 ? -26.12883 9.87288 -11.01306 1.000 53.05857 108 LYS A C 1
ATOM 859 O O . LYS A 1 109 ? -27.16528 9.72176 -10.35576 1.000 56.55340 108 LYS A O 1
ATOM 865 N N . THR A 1 110 ? -26.13754 9.97439 -12.34528 1.000 61.28462 109 THR A N 1
ATOM 866 C CA . THR A 1 110 ? -27.39438 9.94898 -13.08912 1.000 59.82565 109 THR A CA 1
ATOM 867 C C . THR A 1 110 ? -28.07087 8.58775 -12.99131 1.000 62.23470 109 THR A C 1
ATOM 868 O O . THR A 1 110 ? -29.30429 8.50058 -12.95372 1.000 63.73856 109 THR A O 1
ATOM 872 N N . ILE A 1 111 ? -27.28458 7.51881 -12.94423 1.000 61.61239 110 ILE A N 1
ATOM 873 C CA . ILE A 1 111 ? -27.81870 6.16799 -12.88623 1.000 62.81235 110 ILE A CA 1
ATOM 874 C C . ILE A 1 111 ? -27.84484 5.63404 -11.45030 1.000 67.64859 110 ILE A C 1
ATOM 875 O O . ILE A 1 111 ? -27.90887 4.42234 -11.24067 1.000 72.95890 110 ILE A O 1
ATOM 880 N N . ASN A 1 112 ? -27.80729 6.53008 -10.45845 1.000 68.63019 111 ASN A N 1
ATOM 881 C CA . ASN A 1 112 ? -27.96619 6.18630 -9.04001 1.000 70.41759 111 ASN A CA 1
ATOM 882 C C . ASN A 1 112 ? -26.90698 5.19216 -8.56774 1.000 66.86285 111 ASN A C 1
ATOM 883 O O . ASN A 1 112 ? -27.16766 4.32789 -7.72923 1.000 71.64504 111 ASN A O 1
ATOM 888 N N . GLN A 1 113 ? -25.69662 5.32340 -9.10381 1.000 70.80398 112 GLN A N 1
ATOM 889 C CA . GLN A 1 113 ? -24.57326 4.52307 -8.63923 1.000 70.34191 112 GLN A CA 1
ATOM 890 C C . GLN A 1 113 ? -23.50452 5.42517 -8.03797 1.000 73.42210 112 GLN A C 1
ATOM 891 O O . GLN A 1 113 ? -22.32227 5.31040 -8.37875 1.000 63.28105 112 GLN A O 1
ATOM 897 N N . GLU A 1 114 ? -23.91538 6.32835 -7.14238 1.000 73.38301 113 GLU A N 1
ATOM 898 C CA . GLU A 1 114 ? -22.96981 7.23814 -6.50573 1.000 70.11364 113 GLU A CA 1
ATOM 899 C C . GLU A 1 114 ? -21.92451 6.50021 -5.68308 1.000 64.61819 113 GLU A C 1
ATOM 900 O O . GLU A 1 114 ? -20.83872 7.04313 -5.44999 1.000 55.46754 113 GLU A O 1
ATOM 906 N N . SER A 1 115 ? -22.22426 5.27272 -5.24953 1.000 65.08379 114 SER A N 1
ATOM 907 C CA . SER A 1 115 ? -21.26802 4.48406 -4.48266 1.000 62.18919 114 SER A CA 1
ATOM 908 C C . SER A 1 115 ? -20.04673 4.08537 -5.30201 1.000 66.62829 114 SER A C 1
ATOM 909 O O . SER A 1 115 ? -19.02151 3.72273 -4.71803 1.000 70.11897 114 SER A O 1
ATOM 912 N N . CYS A 1 116 ? -20.13131 4.13724 -6.63005 1.000 61.64639 115 CYS A N 1
ATOM 913 C CA . CYS A 1 116 ? -19.00547 3.82731 -7.49940 1.000 58.42054 115 CYS A CA 1
ATOM 914 C C . CYS A 1 116 ? -18.09593 5.02128 -7.74270 1.000 60.00946 115 CYS A C 1
ATOM 915 O O . CYS A 1 116 ? -17.07258 4.87018 -8.41815 1.000 56.11268 115 CYS A O 1
ATOM 918 N N . ILE A 1 117 ? -18.43965 6.19935 -7.21946 1.000 60.82134 116 ILE A N 1
ATOM 919 C CA . ILE A 1 117 ? -17.65784 7.39600 -7.51882 1.000 48.80086 116 ILE A CA 1
ATOM 920 C C . ILE A 1 117 ? -16.32994 7.36529 -6.77461 1.000 53.24626 116 ILE A C 1
ATOM 921 O O . ILE A 1 117 ? -15.26583 7.59293 -7.36206 1.000 46.03386 116 ILE A O 1
ATOM 926 N N . GLU A 1 118 ? -16.36553 7.08075 -5.47413 1.000 54.42430 117 GLU A N 1
ATOM 927 C CA . GLU A 1 118 ? -15.12066 6.97147 -4.72237 1.000 51.81791 117 GLU A CA 1
ATOM 928 C C . GLU A 1 118 ? -14.18501 5.90026 -5.27991 1.000 49.43058 117 GLU A C 1
ATOM 929 O O . GLU A 1 118 ? -12.99696 6.20143 -5.46003 1.000 51.10671 117 GLU A O 1
ATOM 935 N N . PRO A 1 119 ? -14.63418 4.67037 -5.57153 1.000 51.60788 118 PRO A N 1
ATOM 936 C CA . PRO A 1 119 ? -13.73151 3.73551 -6.26581 1.000 50.79331 118 PRO A CA 1
ATOM 937 C C . PRO A 1 119 ? -13.16799 4.30180 -7.55425 1.000 47.35135 118 PRO A C 1
ATOM 938 O O . PRO A 1 119 ? -12.01452 4.01151 -7.89541 1.000 53.31962 118 PRO A O 1
ATOM 942 N N . LEU A 1 120 ? -13.94371 5.11766 -8.27470 1.000 53.11109 119 LEU A N 1
ATOM 943 C CA . LEU A 1 120 ? -13.45013 5.70990 -9.51541 1.000 47.31794 119 LEU A CA 1
ATOM 944 C C . LEU A 1 120 ? -12.32765 6.70408 -9.24586 1.000 45.06365 119 LEU A C 1
ATOM 945 O O . LEU A 1 120 ? -11.30567 6.69854 -9.94232 1.000 40.91632 119 LEU A O 1
ATOM 950 N N . ALA A 1 121 ? -12.49609 7.56334 -8.23771 1.000 39.99083 120 ALA A N 1
ATOM 951 C CA . ALA A 1 121 ? -11.45844 8.54055 -7.92382 1.000 42.70704 120 ALA A CA 1
ATOM 952 C C . ALA A 1 121 ? -10.18221 7.87002 -7.43498 1.000 42.14845 120 ALA A C 1
ATOM 953 O O . ALA A 1 121 ? -9.08203 8.34478 -7.73832 1.000 38.26001 120 ALA A O 1
ATOM 955 N N . GLU A 1 122 ? -10.30947 6.77747 -6.67380 1.000 42.34201 121 GLU A N 1
ATOM 956 C CA . GLU A 1 122 ? -9.13716 6.03891 -6.21315 1.000 40.06588 121 GLU A CA 1
ATOM 957 C C . GLU A 1 122 ? -8.37805 5.39677 -7.36974 1.000 44.61428 121 GLU A C 1
ATOM 958 O O . GLU A 1 122 ? -7.14301 5.34805 -7.34766 1.000 41.43710 121 GLU A O 1
ATOM 964 N N . SER A 1 123 ? -9.08846 4.90520 -8.38686 1.000 46.15919 122 SER A N 1
ATOM 965 C CA . SER A 1 123 ? -8.41256 4.22705 -9.48762 1.000 39.94444 122 SER A CA 1
ATOM 966 C C . SER A 1 123 ? -7.68157 5.21567 -10.39158 1.000 39.62548 122 SER A C 1
ATOM 967 O O . SER A 1 123 ? -6.56069 4.94005 -10.83354 1.000 38.71082 122 SER A O 1
ATOM 970 N N . ILE A 1 124 ? -8.29640 6.36698 -10.68014 1.000 40.65326 123 ILE A N 1
ATOM 971 C CA . ILE A 1 124 ? -7.59283 7.42252 -11.40841 1.000 32.37096 123 ILE A CA 1
ATOM 972 C C . ILE A 1 124 ? -6.33939 7.84948 -10.65779 1.000 38.52011 123 ILE A C 1
ATOM 973 O O . ILE A 1 124 ? -5.28814 8.09284 -11.26327 1.000 33.63015 123 ILE A O 1
ATOM 978 N N . THR A 1 125 ? -6.43059 7.96071 -9.32959 1.000 33.81364 124 THR A N 1
ATOM 979 C CA . THR A 1 125 ? -5.26483 8.35998 -8.55202 1.000 33.20517 124 THR A CA 1
ATOM 980 C C . THR A 1 125 ? -4.17223 7.30405 -8.63528 1.000 39.81289 124 THR A C 1
ATOM 981 O O . THR A 1 125 ? -2.99716 7.62973 -8.85064 1.000 37.34666 124 THR A O 1
ATOM 985 N N . ASP A 1 126 ? -4.54818 6.03454 -8.46379 1.000 35.95062 125 ASP A N 1
ATOM 986 C CA . ASP A 1 126 ? -3.57852 4.94563 -8.49597 1.000 38.43144 125 ASP A CA 1
ATOM 987 C C . ASP A 1 126 ? -2.87331 4.88265 -9.84172 1.000 41.39860 125 ASP A C 1
ATOM 988 O O . ASP A 1 126 ? -1.66699 4.62395 -9.90746 1.000 51.35179 125 ASP A O 1
ATOM 993 N N . VAL A 1 127 ? -3.60792 5.13343 -10.92731 1.000 35.16618 126 VAL A N 1
ATOM 994 C CA . VAL A 1 127 ? -2.98699 5.17915 -12.24730 1.000 38.17785 126 VAL A CA 1
ATOM 995 C C . VAL A 1 127 ? -2.05598 6.37895 -12.35038 1.000 37.29329 126 VAL A C 1
ATOM 996 O O . VAL A 1 127 ? -0.93133 6.26864 -12.85370 1.000 40.03822 126 VAL A O 1
ATOM 1000 N N . LEU A 1 128 ? -2.50486 7.53838 -11.86150 1.000 34.59191 127 LEU A N 1
ATOM 1001 C CA . LEU A 1 128 ? -1.69699 8.75225 -11.93527 1.000 36.59413 127 LEU A CA 1
ATOM 1002 C C . LEU A 1 128 ? -0.36374 8.57377 -11.21870 1.000 38.97293 127 LEU A C 1
ATOM 1003 O O . LEU A 1 128 ? 0.70207 8.83705 -11.78846 1.000 35.97548 127 LEU A O 1
ATOM 1008 N N . VAL A 1 129 ? -0.40101 8.10149 -9.97231 1.000 36.06062 128 VAL A N 1
ATOM 1009 C CA . VAL A 1 129 ? 0.82353 8.03869 -9.18440 1.000 41.07139 128 VAL A CA 1
ATOM 1010 C C . VAL A 1 129 ? 1.71954 6.89497 -9.64845 1.000 38.64603 128 VAL A C 1
ATOM 1011 O O . VAL A 1 129 ? 2.94126 7.05409 -9.72534 1.000 42.17439 128 VAL A O 1
ATOM 1015 N N . ARG A 1 130 ? 1.14168 5.73428 -9.97595 1.000 34.89662 129 ARG A N 1
ATOM 1016 C CA . ARG A 1 130 ? 1.96575 4.58403 -10.33987 1.000 37.04845 129 ARG A CA 1
ATOM 1017 C C . ARG A 1 130 ? 2.73841 4.84515 -11.62723 1.000 40.82527 129 ARG A C 1
ATOM 1018 O O . ARG A 1 130 ? 3.89832 4.43744 -11.75642 1.000 46.09680 129 ARG A O 1
ATOM 1021 N N . THR A 1 131 ? 2.12565 5.54644 -12.57698 1.000 33.00256 130 THR A N 1
ATOM 1022 C CA . THR A 1 131 ? 2.75321 5.73654 -13.87787 1.000 41.66628 130 THR A CA 1
ATOM 1023 C C . THR A 1 131 ? 3.56150 7.02742 -13.97854 1.000 40.20652 130 THR A C 1
ATOM 1024 O O . THR A 1 131 ? 4.53720 7.07342 -14.73844 1.000 45.11414 130 THR A O 1
ATOM 1028 N N . LYS A 1 132 ? 3.19762 8.07326 -13.22689 1.000 35.39428 131 LYS A N 1
ATOM 1029 C CA . LYS A 1 132 ? 3.79998 9.39336 -13.39527 1.000 38.19023 131 LYS A CA 1
ATOM 1030 C C . LYS A 1 132 ? 4.52924 9.88709 -12.15133 1.000 36.46114 131 LYS A C 1
ATOM 1031 O O . LYS A 1 132 ? 4.84847 11.07632 -12.07218 1.000 42.49765 131 LYS A O 1
ATOM 1037 N N . ARG A 1 133 ? 4.80432 9.01234 -11.18070 1.000 41.29742 132 ARG A N 1
ATOM 1038 C CA . ARG A 1 133 ? 5.36785 9.47535 -9.91220 1.000 39.04282 132 ARG A CA 1
ATOM 1039 C C . ARG A 1 133 ? 6.64976 10.27035 -10.12284 1.000 43.61777 132 ARG A C 1
ATOM 1040 O O . ARG A 1 133 ? 6.77804 11.40171 -9.63981 1.000 43.41959 132 ARG A O 1
ATOM 1048 N N . ASP A 1 134 ? 7.61265 9.69125 -10.84210 1.000 42.80430 133 ASP A N 1
ATOM 1049 C CA . ASP A 1 134 ? 8.91815 10.32978 -10.97815 1.000 49.60773 133 ASP A CA 1
ATOM 1050 C C . ASP A 1 134 ? 8.80870 11.65524 -11.71931 1.000 47.55371 133 ASP A C 1
ATOM 1051 O O . ASP A 1 134 ? 9.47557 12.63371 -11.36400 1.000 45.72535 133 ASP A O 1
ATOM 1056 N N . TRP A 1 135 ? 7.97118 11.70601 -12.75403 1.000 39.63782 134 TRP A N 1
ATOM 1057 C CA . TRP A 1 135 ? 7.71704 12.96852 -13.43426 1.000 37.43906 134 TRP A CA 1
ATOM 1058 C C . TRP A 1 135 ? 7.04656 13.96849 -12.50027 1.000 39.51931 134 TRP A C 1
ATOM 1059 O O . TRP A 1 135 ? 7.44953 15.13374 -12.44433 1.000 42.17786 134 TRP A O 1
ATOM 1070 N N . LEU A 1 136 ? 6.03589 13.52631 -11.74417 1.000 35.43242 135 LEU A N 1
ATOM 1071 C CA . LEU A 1 136 ? 5.29978 14.43839 -10.87180 1.000 38.38820 135 LEU A CA 1
ATOM 1072 C C . LEU A 1 136 ? 6.21770 15.08479 -9.83818 1.000 37.12852 135 LEU A C 1
ATOM 1073 O O . LEU A 1 136 ? 6.16199 16.29902 -9.61889 1.000 44.64213 135 LEU A O 1
ATOM 1078 N N . VAL A 1 137 ? 7.07895 14.29075 -9.19372 1.000 42.46857 136 VAL A N 1
ATOM 1079 C CA . VAL A 1 137 ? 7.97844 14.86844 -8.19621 1.000 47.53678 136 VAL A CA 1
ATOM 1080 C C . VAL A 1 137 ? 8.95611 15.83797 -8.84946 1.000 47.74319 136 VAL A C 1
ATOM 1081 O O . VAL A 1 137 ? 9.39309 16.80810 -8.21831 1.000 48.15331 136 VAL A O 1
ATOM 1085 N N . LYS A 1 138 ? 9.30510 15.60686 -10.11860 1.000 43.44009 137 LYS A N 1
ATOM 1086 C CA . LYS A 1 138 ? 10.16198 16.54787 -10.83644 1.000 50.36164 137 LYS A CA 1
ATOM 1087 C C . LYS A 1 138 ? 9.44839 17.87354 -11.07923 1.000 43.12178 137 LYS A C 1
ATOM 1088 O O . LYS A 1 138 ? 10.07906 18.93609 -11.05212 1.000 45.65042 137 LYS A O 1
ATOM 1094 N N . GLN A 1 139 ? 8.13871 17.83161 -11.33013 1.000 40.13984 138 GLN A N 1
ATOM 1095 C CA . GLN A 1 139 ? 7.33974 19.03621 -11.53392 1.000 40.18324 138 GLN A CA 1
ATOM 1096 C C . GLN A 1 139 ? 6.88060 19.67139 -10.23038 1.000 44.19916 138 GLN A C 1
ATOM 1097 O O . GLN A 1 139 ? 6.07323 20.60484 -10.27311 1.000 45.32298 138 GLN A O 1
ATOM 1103 N N . ARG A 1 140 ? 7.36100 19.18059 -9.08599 1.000 42.04566 139 ARG A N 1
ATOM 1104 C CA . ARG A 1 140 ? 6.95803 19.66602 -7.76729 1.000 46.76976 139 ARG A CA 1
ATOM 1105 C C . ARG A 1 140 ? 5.48467 19.37804 -7.47629 1.000 45.31580 139 ARG A C 1
ATOM 1106 O O . ARG A 1 140 ? 4.81234 20.16460 -6.80497 1.000 48.41690 139 ARG A O 1
ATOM 1114 N N . GLY A 1 141 ? 4.97181 18.26321 -8.00036 1.000 45.69414 140 GLY A N 1
ATOM 1115 C CA . GLY A 1 141 ? 3.65622 17.77523 -7.60125 1.000 44.34011 140 GLY A CA 1
ATOM 1116 C C . GLY A 1 141 ? 2.53453 18.72732 -7.97111 1.000 47.22398 140 GLY A C 1
ATOM 1117 O O . GLY A 1 141 ? 2.47388 19.25695 -9.08520 1.000 44.96487 140 GLY A O 1
ATOM 1118 N N . TRP A 1 142 ? 1.62612 18.95029 -7.01992 1.000 47.25041 141 TRP A N 1
ATOM 1119 C CA . TRP A 1 142 ? 0.47402 19.80542 -7.27144 1.000 49.96128 141 TRP A CA 1
ATOM 1120 C C . TRP A 1 142 ? 0.80947 21.28781 -7.18923 1.000 46.93554 141 TRP A C 1
ATOM 1121 O O . TRP A 1 142 ? 0.01576 22.11268 -7.65526 1.000 48.16631 141 TRP A O 1
ATOM 1132 N N . ASP A 1 143 ? 1.95999 21.64412 -6.61845 1.000 48.06006 142 ASP A N 1
ATOM 1133 C CA . ASP A 1 143 ? 2.45239 23.00897 -6.75392 1.000 44.72715 142 ASP A CA 1
ATOM 1134 C C . ASP A 1 143 ? 2.74050 23.32980 -8.21544 1.000 47.80529 142 ASP A C 1
ATOM 1135 O O . ASP A 1 143 ? 2.39211 24.41031 -8.70960 1.000 44.42560 142 ASP A O 1
ATOM 1140 N N . GLY A 1 144 ? 3.39083 22.40165 -8.92144 1.000 43.07243 143 GLY A N 1
ATOM 1141 C CA . GLY A 1 144 ? 3.66111 22.61547 -10.33159 1.000 44.89917 143 GLY A CA 1
ATOM 1142 C C . GLY A 1 144 ? 2.39809 22.66984 -11.16310 1.000 44.52142 143 GLY A C 1
ATOM 1143 O O . GLY A 1 144 ? 2.30221 23.47076 -12.09750 1.000 46.14908 143 GLY A O 1
ATOM 1144 N N . PHE A 1 145 ? 1.41538 21.82829 -10.83187 1.000 41.61162 144 PHE A N 1
ATOM 1145 C CA . PHE A 1 145 ? 0.12255 21.86268 -11.50823 1.000 35.62771 144 PHE A CA 1
ATOM 1146 C C . PHE A 1 145 ? -0.52476 23.23748 -11.38234 1.000 42.85031 144 PHE A C 1
ATOM 1147 O O . PHE A 1 145 ? -1.02774 23.79302 -12.36642 1.000 43.06189 144 PHE A O 1
ATOM 1155 N N . VAL A 1 146 ? -0.51354 23.80571 -10.17357 1.000 39.81501 145 VAL A N 1
ATOM 1156 C CA . VAL A 1 146 ? -1.10422 25.12356 -9.96239 1.000 40.91612 145 VAL A CA 1
ATOM 1157 C C . VAL A 1 146 ? -0.32504 26.18870 -10.72271 1.000 46.14976 145 VAL A C 1
ATOM 1158 O O . VAL A 1 146 ? -0.90956 27.08529 -11.34317 1.000 44.65708 145 VAL A O 1
ATOM 1162 N N . GLU A 1 147 ? 1.00411 26.11142 -10.68825 1.000 47.85992 146 GLU A N 1
ATOM 1163 C CA . GLU A 1 147 ? 1.80978 27.12359 -11.35616 1.000 50.29913 146 GLU A CA 1
ATOM 1164 C C . GLU A 1 147 ? 1.72359 26.99743 -12.87419 1.000 53.34860 146 GLU A C 1
ATOM 1165 O O . GLU A 1 147 ? 1.75015 28.01089 -13.58240 1.000 56.49100 146 GLU A O 1
ATOM 1171 N N . PHE A 1 148 ? 1.60274 25.77085 -13.38825 1.000 42.34603 147 PHE A N 1
ATOM 1172 C CA . PHE A 1 148 ? 1.58430 25.56506 -14.83485 1.000 48.64235 147 PHE A CA 1
ATOM 1173 C C . PHE A 1 148 ? 0.35519 26.19480 -15.47517 1.000 51.69798 147 PHE A C 1
ATOM 1174 O O . PHE A 1 148 ? 0.43116 26.72427 -16.58907 1.000 54.18167 147 PHE A O 1
ATOM 1182 N N . PHE A 1 149 ? -0.78553 26.15268 -14.79056 1.000 52.41120 148 PHE A N 1
ATOM 1183 C CA . PHE A 1 149 ? -2.03163 26.63425 -15.36797 1.000 48.93525 148 PHE A CA 1
ATOM 1184 C C . PHE A 1 149 ? -2.39398 28.05457 -14.94559 1.000 54.31374 148 PHE A C 1
ATOM 1185 O O . PHE A 1 149 ? -3.35863 28.60931 -15.48294 1.000 67.54169 148 PHE A O 1
ATOM 1193 N N . HIS A 1 150 ? -1.64974 28.65122 -14.01491 1.000 61.93354 149 HIS A N 1
ATOM 1194 C CA . HIS A 1 150 ? -1.76290 30.07707 -13.69532 1.000 66.20022 149 HIS A CA 1
ATOM 1195 C C . HIS A 1 150 ? -0.65679 30.49929 -12.73334 1.000 69.67875 149 HIS A C 1
ATOM 1196 O O . HIS A 1 150 ? 0.27000 31.21780 -13.10770 1.000 83.97355 149 HIS A O 1
ATOM 1203 N N . PRO B 2 1 ? -11.32845 13.75559 -31.61739 1.000 72.06706 152 PRO B N 1
ATOM 1204 C CA . PRO B 2 1 ? -10.33338 14.80500 -31.87254 1.000 73.38966 152 PRO B CA 1
ATOM 1205 C C . PRO B 2 1 ? -8.88714 14.34872 -31.64924 1.000 72.27738 152 PRO B C 1
ATOM 1206 O O . PRO B 2 1 ? -8.63522 13.47976 -30.80817 1.000 62.67823 152 PRO B O 1
ATOM 1210 N N . PRO B 2 2 ? -7.95526 14.91099 -32.42387 1.000 71.10387 153 PRO B N 1
ATOM 1211 C CA . PRO B 2 2 ? -6.53716 14.54097 -32.26057 1.000 68.50079 153 PRO B CA 1
ATOM 1212 C C . PRO B 2 2 ? -6.00946 14.68894 -30.84148 1.000 62.55496 153 PRO B C 1
ATOM 1213 O O . PRO B 2 2 ? -5.22067 13.84710 -30.39455 1.000 70.11637 153 PRO B O 1
ATOM 1217 N N . GLU B 2 3 ? -6.43051 15.72768 -30.11627 1.000 65.24282 154 GLU B N 1
ATOM 1218 C CA . GLU B 2 3 ? -5.85093 15.99599 -28.80682 1.000 63.19113 154 GLU B CA 1
ATOM 1219 C C . GLU B 2 3 ? -6.20135 14.93080 -27.77665 1.000 52.69373 154 GLU B C 1
ATOM 1220 O O . GLU B 2 3 ? -5.56718 14.88561 -26.71859 1.000 59.77803 154 GLU B O 1
ATOM 1226 N N . ILE B 2 4 ? -7.19818 14.08511 -28.04105 1.000 54.38706 155 ILE B N 1
ATOM 1227 C CA . ILE B 2 4 ? -7.58313 13.05463 -27.08045 1.000 50.97529 155 ILE B CA 1
ATOM 1228 C C . ILE B 2 4 ? -7.64398 11.68745 -27.75256 1.000 54.34098 155 ILE B C 1
ATOM 1229 O O . ILE B 2 4 ? -8.17822 10.73172 -27.17869 1.000 47.52125 155 ILE B O 1
ATOM 1234 N N . ALA B 2 5 ? -7.08530 11.58083 -28.96375 1.000 53.04543 156 ALA B N 1
ATOM 1235 C CA . ALA B 2 5 ? -7.10520 10.30768 -29.68095 1.000 55.86683 156 ALA B CA 1
ATOM 1236 C C . ALA B 2 5 ? -6.40257 9.21419 -28.88754 1.000 52.51099 156 ALA B C 1
ATOM 1237 O O . ALA B 2 5 ? -6.86673 8.06920 -28.85395 1.000 52.96732 156 ALA B O 1
ATOM 1239 N N . TRP B 2 6 ? -5.27965 9.54877 -28.24267 1.000 49.15762 157 TRP B N 1
ATOM 1240 C CA . TRP B 2 6 ? -4.56364 8.57626 -27.41737 1.000 46.27313 157 TRP B CA 1
ATOM 1241 C C . TRP B 2 6 ? -5.48381 7.93698 -26.38166 1.000 42.79328 157 TRP B C 1
ATOM 1242 O O . TRP B 2 6 ? -5.35035 6.74995 -26.06621 1.000 47.93214 157 TRP B O 1
ATOM 1253 N N . LEU B 2 7 ? -6.42939 8.71105 -25.84530 1.000 41.83837 158 LEU B N 1
ATOM 1254 C CA . LEU B 2 7 ? -7.38495 8.17314 -24.88241 1.000 47.36862 158 LEU B CA 1
ATOM 1255 C C . LEU B 2 7 ? -8.55068 7.47105 -25.57000 1.000 42.44823 158 LEU B C 1
ATOM 1256 O O . LEU B 2 7 ? -8.97140 6.39470 -25.13451 1.000 48.38225 158 LEU B O 1
ATOM 1261 N N . ALA B 2 8 ? -9.07376 8.05612 -26.64738 1.000 49.38555 159 ALA B N 1
ATOM 1262 C CA . ALA B 2 8 ? -10.24899 7.48810 -27.29762 1.000 50.23589 159 ALA B CA 1
ATOM 1263 C C . ALA B 2 8 ? -9.90577 6.21802 -28.06524 1.000 53.01233 159 ALA B C 1
ATOM 1264 O O . ALA B 2 8 ? -10.75535 5.33256 -28.21345 1.000 54.48480 159 ALA B O 1
ATOM 1266 N N . ASP B 2 9 ? -8.67004 6.10501 -28.56479 1.000 53.81031 160 ASP B N 1
ATOM 1267 C CA . ASP B 2 9 ? -8.25513 4.87324 -29.23144 1.000 56.17406 160 ASP B CA 1
ATOM 1268 C C . ASP B 2 9 ? -8.29686 3.69315 -28.27284 1.000 52.94576 160 ASP B C 1
ATOM 1269 O O . ASP B 2 9 ? -8.79621 2.61711 -28.61441 1.000 54.90015 160 ASP B O 1
ATOM 1274 N N . ALA B 2 10 ? -7.77778 3.87991 -27.05789 1.000 53.76824 161 ALA B N 1
ATOM 1275 C CA . ALA B 2 10 ? -7.82029 2.80734 -26.07112 1.000 49.85021 161 ALA B CA 1
ATOM 1276 C C . ALA B 2 10 ? -9.24917 2.36540 -25.79023 1.000 44.95974 161 ALA B C 1
ATOM 1277 O O . ALA B 2 10 ? -9.51294 1.17447 -25.59269 1.000 60.67261 161 ALA B O 1
ATOM 1279 N N . VAL B 2 11 ? -10.18790 3.31611 -25.77000 1.000 53.79888 162 VAL B N 1
ATOM 1280 C CA . VAL B 2 11 ? -11.59137 2.98708 -25.53662 1.000 56.41998 162 VAL B CA 1
ATOM 1281 C C . VAL B 2 11 ? -12.23666 2.35167 -26.76185 1.000 53.87566 162 VAL B C 1
ATOM 1282 O O . VAL B 2 11 ? -13.18880 1.57249 -26.62191 1.000 65.85312 162 VAL B O 1
ATOM 1286 N N . GLY B 2 12 ? -11.73385 2.64390 -27.95969 1.000 59.48452 163 GLY B N 1
ATOM 1287 C CA . GLY B 2 12 ? -12.28466 2.09887 -29.18556 1.000 60.22187 163 GLY B CA 1
ATOM 1288 C C . GLY B 2 12 ? -13.02291 3.10022 -30.04622 1.000 67.52141 163 GLY B C 1
ATOM 1289 O O . GLY B 2 12 ? -13.42400 2.75536 -31.16406 1.000 76.31237 163 GLY B O 1
ATOM 1290 N N . LEU B 2 13 ? -13.21691 4.32535 -29.57014 1.000 62.96053 164 LEU B N 1
ATOM 1291 C CA . LEU B 2 13 ? -13.85980 5.36193 -30.36598 1.000 73.77015 164 LEU B CA 1
ATOM 1292 C C . LEU B 2 13 ? -12.88843 5.85195 -31.43483 1.000 79.05397 164 LEU B C 1
ATOM 1293 O O . LEU B 2 13 ? -11.82764 6.40118 -31.11651 1.000 78.79528 164 LEU B O 1
ATOM 1298 N N . LYS B 2 14 ? -13.25170 5.65574 -32.70056 1.000 88.79746 165 LYS B N 1
ATOM 1299 C CA . LYS B 2 14 ? -12.32373 5.89204 -33.79986 1.000 95.11142 165 LYS B CA 1
ATOM 1300 C C . LYS B 2 14 ? -12.28742 7.34466 -34.25966 1.000 104.16513 165 LYS B C 1
ATOM 1301 O O . LYS B 2 14 ? -11.25235 7.80402 -34.75751 1.000 105.95960 165 LYS B O 1
ATOM 1307 N N . ASP B 2 15 ? -13.38595 8.08133 -34.11086 1.000 108.96810 166 ASP B N 1
ATOM 1308 C CA . ASP B 2 15 ? -13.46475 9.42931 -34.66080 1.000 109.47698 166 ASP B CA 1
ATOM 1309 C C . ASP B 2 15 ? -13.31360 10.49056 -33.58033 1.000 104.80315 166 ASP B C 1
ATOM 1310 O O . ASP B 2 15 ? -14.24965 11.25169 -33.31814 1.000 108.11607 166 ASP B O 1
ATOM 1315 N N . ALA B 2 16 ? -12.14040 10.55746 -32.96081 1.000 87.09201 167 ALA B N 1
ATOM 1316 C CA . ALA B 2 16 ? -11.87579 11.55675 -31.93401 1.000 74.29312 167 ALA B CA 1
ATOM 1317 C C . ALA B 2 16 ? -11.06500 12.71161 -32.50061 1.000 74.84044 167 ALA B C 1
ATOM 1318 O O . ALA B 2 16 ? -10.36989 12.55098 -33.50786 1.000 74.35791 167 ALA B O 1
#

B-factor: mean 55.0, std 18.59, range [27.02, 139.17]

Radius of gyration: 14.77 Å; Cα contacts (8 Å, |Δi|>4): 170; chains: 2; bounding box: 38×34×40 Å

Secondary structure (DSSP, 8-state):
--HHHHHHHHHHHHHHHHHHHSS---SPP-TTHHHHHHHHHHHHHHHHHHHHHTHHHHHHHHHHHT--SHHHHHHHHHHHHHHTTSS---HHHHHHHHHHHHHHHHHHHHTT-GGGHHHHHHHHHHHHHHHHHHHHHHTTHHHHHHHHH-/-GGGHHHHHHHT----

Foldseek 3Di:
DDVLLVLQLVLLLQLQVCLQVVDHDPPDADDVRVLSVLLNVLLVVLLVVLCVVCVVVLVVVCVVLVDAALVSLVVVLVVLLVVLQPPDDDLVVLSNLSSSLSVVSNVCSVNVNNVNSSVNSSSSSCSCCVRCVVVCVVCVHSVNVSVVSD/DVVCCVPVVVVPNRPD

Sequence (166 aa):
SDELYRQSLEIISRYLREQATGAKDTKPMGRSGATSRKALETLRRVGDGVQRNHETAFQGMLRKLDIKNEDDVKSLSRVMIHVFSDGVTNWGRIVTLISFGAFVAKHLKTINQESCIEPLAESITDVLVRTKRDWLVKQRGWDGFVEFFHPPEIAWLADAVGLKDA

Organism: Homo sapiens (NCBI:txid9606)